Protein AF-A0A2H6N1U3-F1 (afdb_monomer_lite)

Structure (mmCIF, N/CA/C/O backbone):
data_AF-A0A2H6N1U3-F1
#
_entry.id   AF-A0A2H6N1U3-F1
#
loop_
_atom_site.group_PDB
_atom_site.id
_atom_site.type_symbol
_atom_site.label_atom_id
_atom_site.label_alt_id
_atom_site.label_comp_id
_atom_site.label_asym_id
_atom_site.label_entity_id
_atom_site.label_seq_id
_atom_site.pdbx_PDB_ins_code
_atom_site.Cartn_x
_atom_site.Cartn_y
_atom_site.Cartn_z
_atom_site.occupancy
_atom_site.B_iso_or_equiv
_atom_site.auth_seq_id
_atom_site.auth_comp_id
_atom_site.auth_asym_id
_atom_site.auth_atom_id
_atom_site.pdbx_PDB_model_num
ATOM 1 N N . MET A 1 1 ? -15.367 47.752 57.583 1.00 45.94 1 MET A N 1
ATOM 2 C CA . MET A 1 1 ? -16.214 47.587 56.385 1.00 45.94 1 MET A CA 1
ATOM 3 C C . MET A 1 1 ? -15.398 48.050 55.199 1.00 45.94 1 MET A C 1
ATOM 5 O O . MET A 1 1 ? -15.390 49.230 54.905 1.00 45.94 1 MET A O 1
ATOM 9 N N . GLU A 1 2 ? -14.655 47.131 54.600 1.00 47.72 2 GLU A N 1
ATOM 10 C CA . GLU A 1 2 ? -14.017 47.284 53.293 1.00 47.72 2 GLU A CA 1
ATOM 11 C C . GLU A 1 2 ? -13.617 45.869 52.875 1.00 47.72 2 GLU A C 1
ATOM 13 O O . GLU A 1 2 ? -12.944 45.184 53.639 1.00 47.72 2 GLU A O 1
ATOM 18 N N . ASN A 1 3 ? -14.134 45.388 51.747 1.00 41.81 3 ASN A N 1
ATOM 19 C CA . ASN A 1 3 ? -13.580 44.246 51.023 1.00 41.81 3 ASN A CA 1
ATOM 20 C C . ASN A 1 3 ? -14.169 44.258 49.611 1.00 41.81 3 ASN A C 1
ATOM 22 O O . ASN A 1 3 ? -15.313 43.863 49.388 1.00 41.81 3 ASN A O 1
ATOM 26 N N . ALA A 1 4 ? -13.372 44.751 48.666 1.00 46.81 4 ALA A N 1
ATOM 27 C CA . ALA A 1 4 ? -13.601 44.600 47.241 1.00 46.81 4 ALA A CA 1
ATOM 28 C C . ALA A 1 4 ? -13.101 43.211 46.815 1.00 46.81 4 ALA A C 1
ATOM 30 O O . ALA A 1 4 ? -11.901 42.948 46.819 1.00 46.81 4 ALA A O 1
ATOM 31 N N . GLY A 1 5 ? -14.028 42.316 46.477 1.00 42.56 5 GLY A N 1
ATOM 32 C CA . GLY A 1 5 ? -13.740 41.024 45.858 1.00 42.56 5 GLY A CA 1
ATOM 33 C C . GLY A 1 5 ? -14.194 41.037 44.402 1.00 42.56 5 GLY A C 1
ATOM 34 O O . GLY A 1 5 ? -15.378 40.872 44.126 1.00 42.56 5 GLY A O 1
ATOM 35 N N . THR A 1 6 ? -13.257 41.242 43.479 1.00 49.78 6 THR A N 1
ATOM 36 C CA . THR A 1 6 ? -13.479 41.119 42.031 1.00 49.78 6 THR A CA 1
ATOM 37 C C . THR A 1 6 ? -13.335 39.649 41.630 1.00 49.78 6 THR A C 1
ATOM 39 O O . THR A 1 6 ? -12.279 39.050 41.819 1.00 49.78 6 THR A O 1
ATOM 42 N N . THR A 1 7 ? -14.395 39.053 41.089 1.00 50.94 7 THR A N 1
ATOM 43 C CA . THR A 1 7 ? -14.411 37.696 40.523 1.00 50.94 7 THR A CA 1
ATOM 44 C C . THR A 1 7 ? -13.828 37.680 39.101 1.00 50.94 7 THR A C 1
ATOM 46 O O . THR A 1 7 ? -14.095 38.604 38.331 1.00 50.94 7 THR A O 1
ATOM 49 N N . PRO A 1 8 ? -13.063 36.647 38.692 1.00 50.84 8 PRO A N 1
ATOM 50 C CA . PRO A 1 8 ? -12.641 36.511 37.306 1.00 50.84 8 PRO A CA 1
ATOM 51 C C . PRO A 1 8 ? -13.735 35.850 36.457 1.00 50.84 8 PRO A C 1
ATOM 53 O O . PRO A 1 8 ? -14.349 34.847 36.821 1.00 50.84 8 PRO A O 1
ATOM 56 N N . GLN A 1 9 ? -13.953 36.455 35.296 1.00 42.69 9 GLN A N 1
ATOM 57 C CA . GLN A 1 9 ? -14.887 36.073 34.247 1.00 42.69 9 GLN A CA 1
ATOM 58 C C . GLN A 1 9 ? -14.381 34.798 33.543 1.00 42.69 9 GLN A C 1
ATOM 60 O O . GLN A 1 9 ? -13.329 34.803 32.907 1.00 42.69 9 GLN A O 1
ATOM 65 N N . GLY A 1 10 ? -15.113 33.690 33.674 1.00 41.44 10 GLY A N 1
ATOM 66 C CA . GLY A 1 10 ? -14.822 32.443 32.965 1.00 41.44 10 GLY A CA 1
ATOM 67 C C . GLY A 1 10 ? -15.116 32.576 31.470 1.00 41.44 10 GLY A C 1
ATOM 68 O O . GLY A 1 10 ? -16.253 32.824 31.073 1.00 41.44 10 GLY A O 1
ATOM 69 N N . VAL A 1 11 ? -14.093 32.404 30.632 1.00 42.69 11 VAL A N 1
ATOM 70 C CA . VAL A 1 11 ? -14.227 32.401 29.171 1.00 42.69 11 VAL A CA 1
ATOM 71 C C . VAL A 1 11 ? -14.766 31.036 28.739 1.00 42.69 11 VAL A C 1
ATOM 73 O O . VAL A 1 11 ? -14.079 30.019 28.825 1.00 42.69 11 VAL A O 1
ATOM 76 N N . ALA A 1 12 ? -16.027 31.002 28.311 1.00 43.69 12 ALA A N 1
ATOM 77 C CA . ALA A 1 12 ? -16.695 29.798 27.836 1.00 43.69 12 ALA A CA 1
ATOM 78 C C . ALA A 1 12 ? -16.065 29.304 26.519 1.00 43.69 12 ALA A C 1
ATOM 80 O O . ALA A 1 12 ? -16.138 29.963 25.482 1.00 43.69 12 ALA A O 1
ATOM 81 N N . GLY A 1 13 ? -15.446 28.122 26.565 1.00 45.59 13 GLY A N 1
ATOM 82 C CA . GLY A 1 13 ? -14.878 27.441 25.405 1.00 45.59 13 GLY A CA 1
ATOM 83 C C . GLY A 1 13 ? -15.950 27.051 24.385 1.00 45.59 13 GLY A C 1
ATOM 84 O O . GLY A 1 13 ? -16.918 26.354 24.693 1.00 45.59 13 GLY A O 1
ATOM 85 N N . ARG A 1 14 ? -15.757 27.485 23.138 1.00 52.91 14 ARG A N 1
ATOM 86 C CA . ARG A 1 14 ? -16.599 27.151 21.987 1.00 52.91 14 ARG A CA 1
ATOM 87 C C . ARG A 1 14 ? -16.391 25.674 21.620 1.00 52.91 14 ARG A C 1
ATOM 89 O O . ARG A 1 14 ? -15.440 25.333 20.923 1.00 52.91 14 ARG A O 1
ATOM 96 N N . LYS A 1 15 ? -17.270 24.788 22.099 1.00 51.16 15 LYS A N 1
ATOM 97 C CA . LYS A 1 15 ? -17.294 23.368 21.705 1.00 51.16 15 LYS A CA 1
ATOM 98 C C . LYS A 1 15 ? -17.569 23.263 20.197 1.00 51.16 15 LYS A C 1
ATOM 100 O O . LYS A 1 15 ? -18.640 23.655 19.740 1.00 51.16 15 LYS A O 1
ATOM 105 N N . ARG A 1 16 ? -16.604 22.758 19.416 1.00 58.03 16 ARG A N 1
ATOM 106 C CA . ARG A 1 16 ? -16.822 22.382 18.009 1.00 58.03 16 ARG A CA 1
ATOM 107 C C . ARG A 1 16 ? -17.529 21.027 17.973 1.00 58.03 16 ARG A C 1
ATOM 109 O O . ARG A 1 16 ? -17.057 20.066 18.567 1.00 58.03 16 ARG A O 1
ATOM 116 N N . ILE A 1 17 ? -18.664 20.984 17.285 1.00 56.50 17 ILE A N 1
ATOM 117 C CA . ILE A 1 17 ? -19.434 19.776 16.974 1.00 56.50 17 ILE A CA 1
ATOM 118 C C . ILE A 1 17 ? -18.683 19.025 15.857 1.00 56.50 17 ILE A C 1
ATOM 120 O O . ILE A 1 17 ? -18.358 19.670 14.854 1.00 56.50 17 ILE A O 1
ATOM 124 N N . PRO A 1 18 ? -18.396 17.714 15.965 1.00 50.75 18 PRO A N 1
ATOM 125 C CA . PRO A 1 18 ? -17.835 16.958 14.859 1.00 50.75 18 PRO A CA 1
ATOM 126 C C . PRO A 1 18 ? -18.996 16.452 14.003 1.00 50.75 18 PRO A C 1
ATOM 128 O O . PRO A 1 18 ? -19.663 15.482 14.343 1.00 50.75 18 PRO A O 1
ATOM 131 N N . ASN A 1 19 ? -19.282 17.139 12.903 1.00 50.03 19 ASN A N 1
ATOM 132 C CA . ASN A 1 19 ? -20.085 16.552 11.839 1.00 50.03 19 ASN A CA 1
ATOM 133 C C . ASN A 1 19 ? -19.543 17.039 10.494 1.00 50.03 19 ASN A C 1
ATOM 135 O O . ASN A 1 19 ? -19.801 18.174 10.089 1.00 50.03 19 ASN A O 1
ATOM 139 N N . ARG A 1 20 ? -18.716 16.215 9.843 1.00 52.62 20 ARG A N 1
ATOM 140 C CA . ARG A 1 20 ? -18.227 16.462 8.480 1.00 52.62 20 ARG A CA 1
ATOM 141 C C . ARG A 1 20 ? -17.845 15.143 7.805 1.00 52.62 20 ARG A C 1
ATOM 143 O O . ARG A 1 20 ? -16.700 14.936 7.442 1.00 52.62 20 ARG A O 1
ATOM 150 N N . GLU A 1 21 ? -18.838 14.277 7.632 1.00 56.56 21 GLU A N 1
ATOM 151 C CA . GLU A 1 21 ? -18.798 13.144 6.688 1.00 56.56 21 GLU A CA 1
ATOM 152 C C . GLU A 1 21 ? -19.523 13.480 5.372 1.00 56.56 21 GLU A C 1
ATOM 154 O O . GLU A 1 21 ? -20.007 12.607 4.659 1.00 56.56 21 GLU A O 1
ATOM 159 N N . ARG A 1 22 ? -19.652 14.768 5.038 1.00 63.03 22 ARG A N 1
ATOM 160 C CA . ARG A 1 22 ? -20.064 15.177 3.692 1.00 63.03 22 ARG A CA 1
ATOM 161 C C . ARG A 1 22 ? -18.803 15.587 2.943 1.00 63.03 22 ARG A C 1
ATOM 163 O O . ARG A 1 22 ? -18.128 16.485 3.460 1.00 63.03 22 ARG A O 1
ATOM 170 N N . PRO A 1 23 ? -18.482 14.957 1.794 1.00 60.12 23 PRO A N 1
ATOM 171 C CA . PRO A 1 23 ? -17.386 15.417 0.960 1.00 60.12 23 PRO A CA 1
ATOM 172 C C . PRO A 1 23 ? -17.655 16.880 0.662 1.00 60.12 23 PRO A C 1
ATOM 174 O O . PRO A 1 23 ? -18.771 17.298 0.338 1.00 60.12 23 PRO A O 1
ATOM 177 N N . THR A 1 24 ? -16.661 17.689 0.957 1.00 75.88 24 THR A N 1
ATOM 178 C CA . THR A 1 24 ? -16.805 19.123 0.826 1.00 75.88 24 THR A CA 1
ATOM 179 C C . THR A 1 24 ? -16.644 19.451 -0.650 1.00 75.88 24 THR A C 1
ATOM 181 O O . THR A 1 24 ? -15.962 18.723 -1.365 1.00 75.88 24 THR A O 1
ATOM 184 N N . ALA A 1 25 ? -17.263 20.527 -1.140 1.00 77.88 25 ALA A N 1
ATOM 185 C CA . ALA A 1 25 ? -17.094 20.926 -2.544 1.00 77.88 25 ALA A CA 1
ATOM 186 C C . ALA A 1 25 ? -15.602 21.090 -2.926 1.00 77.88 25 ALA A C 1
ATOM 188 O O . ALA A 1 25 ? -15.225 20.935 -4.083 1.00 77.88 25 ALA A O 1
ATOM 189 N N . GLU A 1 26 ? -14.751 21.355 -1.932 1.00 75.62 26 GLU A N 1
ATOM 190 C CA . GLU A 1 26 ? -13.294 21.385 -2.046 1.00 75.62 26 GLU A CA 1
ATOM 191 C C . GLU A 1 26 ? -12.691 19.980 -2.249 1.00 75.62 26 GLU A C 1
ATOM 193 O O . GLU A 1 26 ? -11.857 19.810 -3.134 1.00 75.62 26 GLU A O 1
ATOM 198 N N . ASP A 1 27 ? -13.143 18.957 -1.516 1.00 79.12 27 ASP A N 1
ATOM 199 C CA . ASP A 1 27 ? -12.685 17.567 -1.692 1.00 79.12 27 ASP A CA 1
ATOM 200 C C . ASP A 1 27 ? -13.098 16.991 -3.057 1.00 79.12 27 ASP A C 1
ATOM 202 O O . ASP A 1 27 ? -12.333 16.266 -3.697 1.00 79.12 27 ASP A O 1
ATOM 206 N N . GLU A 1 28 ? -14.294 17.334 -3.543 1.00 81.12 28 GLU A N 1
ATOM 207 C CA . GLU A 1 28 ? -14.738 16.957 -4.890 1.00 81.12 28 GLU A CA 1
ATOM 208 C C . GLU A 1 28 ? -13.892 17.638 -5.975 1.00 81.12 28 GLU A C 1
ATOM 210 O O . GLU A 1 28 ? -13.491 16.983 -6.940 1.00 81.12 28 GLU A O 1
ATOM 215 N N . ALA A 1 29 ? -13.544 18.916 -5.796 1.00 85.00 29 ALA A N 1
ATOM 216 C CA . ALA A 1 29 ? -12.663 19.636 -6.714 1.00 85.00 29 ALA A CA 1
ATOM 217 C C . ALA A 1 29 ? -11.247 19.033 -6.756 1.00 85.00 29 ALA A C 1
ATOM 219 O O . ALA A 1 29 ? -10.688 18.852 -7.838 1.00 85.00 29 ALA A O 1
ATOM 220 N N . LEU A 1 30 ? -10.682 18.660 -5.603 1.00 85.12 30 LEU A N 1
ATOM 221 C CA . LEU A 1 30 ? -9.370 18.007 -5.531 1.00 85.12 30 LEU A CA 1
ATOM 222 C C . LEU A 1 30 ? -9.373 16.633 -6.214 1.00 85.12 30 LEU A C 1
ATOM 224 O O . LEU A 1 30 ? -8.439 16.309 -6.950 1.00 85.12 30 LEU A O 1
ATOM 228 N N . ASN A 1 31 ? -10.444 15.856 -6.040 1.00 83.25 31 ASN A N 1
ATOM 229 C CA . ASN A 1 31 ? -10.607 14.567 -6.712 1.00 83.25 31 ASN A CA 1
ATOM 230 C C . ASN A 1 31 ? -10.722 14.702 -8.239 1.00 83.25 31 ASN A C 1
ATOM 232 O O . ASN A 1 31 ? -10.184 13.868 -8.970 1.00 83.25 31 ASN A O 1
ATOM 236 N N . LEU A 1 32 ? -11.395 15.744 -8.737 1.00 88.88 32 LEU A N 1
ATOM 237 C CA . LEU A 1 32 ? -11.480 16.017 -10.175 1.00 88.88 32 LEU A CA 1
ATOM 238 C C . LEU A 1 32 ? -10.113 16.380 -10.765 1.00 88.88 32 LEU A C 1
ATOM 240 O O . LEU A 1 32 ? -9.741 15.832 -11.801 1.00 88.88 32 LEU A O 1
ATOM 244 N N . ILE A 1 33 ? -9.340 17.225 -10.078 1.00 87.56 33 ILE A N 1
ATOM 245 C CA . ILE A 1 33 ? -7.987 17.615 -10.504 1.00 87.56 33 ILE A CA 1
ATOM 246 C C . ILE A 1 33 ? -7.053 16.399 -10.540 1.00 87.56 33 ILE A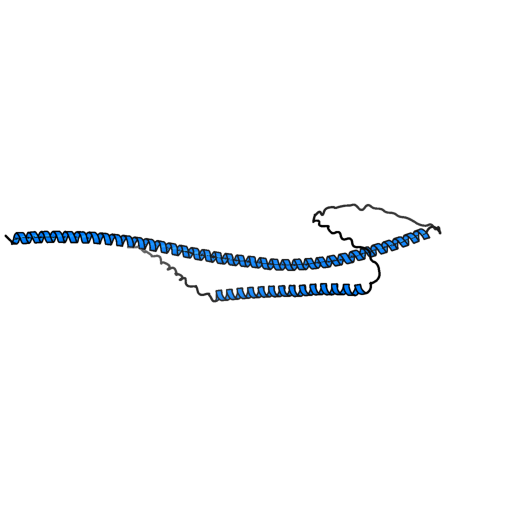 C 1
ATOM 248 O O . ILE A 1 33 ? -6.292 16.234 -11.494 1.00 87.56 33 ILE A O 1
ATOM 252 N N . ALA A 1 34 ? -7.125 15.527 -9.530 1.00 85.75 34 ALA A N 1
ATOM 253 C CA . ALA A 1 34 ? -6.328 14.304 -9.490 1.00 85.75 34 ALA A CA 1
ATOM 254 C C . ALA A 1 34 ? -6.645 13.386 -10.682 1.00 85.75 34 ALA A C 1
ATOM 256 O O . ALA A 1 34 ? -5.736 12.954 -11.392 1.00 85.75 34 ALA A O 1
ATOM 257 N N . ARG A 1 35 ? -7.937 13.165 -10.959 1.00 83.31 35 ARG A N 1
ATOM 258 C CA . ARG A 1 35 ? -8.395 12.317 -12.068 1.00 83.31 35 ARG A CA 1
ATOM 259 C C . ARG A 1 35 ? -8.039 12.902 -13.438 1.00 83.31 35 ARG A C 1
ATOM 261 O O . ARG A 1 35 ? -7.668 12.164 -14.347 1.00 83.31 35 ARG A O 1
ATOM 268 N N . GLU A 1 36 ? -8.125 14.220 -13.597 1.00 89.56 36 GLU A N 1
ATOM 269 C CA . GLU A 1 36 ? -7.710 14.909 -14.823 1.00 89.56 36 GLU A CA 1
ATOM 270 C C . GLU A 1 36 ? -6.190 14.815 -15.040 1.00 89.56 36 GLU A C 1
ATOM 272 O O . GLU A 1 36 ? -5.731 14.558 -16.157 1.00 89.56 36 GLU A O 1
ATOM 277 N N . GLY A 1 37 ? -5.401 14.965 -13.971 1.00 91.56 37 GLY A N 1
ATOM 278 C CA . GLY A 1 37 ? -3.949 14.787 -14.007 1.00 91.56 37 GLY A CA 1
ATOM 279 C C . GLY A 1 37 ? -3.542 13.372 -14.421 1.00 91.56 37 GLY A C 1
ATOM 280 O O . GLY A 1 37 ? -2.692 13.207 -15.301 1.00 91.56 37 GLY A O 1
ATOM 281 N N . GLU A 1 38 ? -4.198 12.364 -13.847 1.00 80.69 38 GLU A N 1
ATOM 282 C CA . GLU A 1 38 ? -3.996 10.953 -14.183 1.00 80.69 38 GLU A CA 1
ATOM 283 C C . GLU A 1 38 ? -4.367 10.662 -15.644 1.00 80.69 38 GLU A C 1
ATOM 285 O O . GLU A 1 38 ? -3.558 10.108 -16.389 1.00 80.69 38 GLU A O 1
ATOM 290 N N . ALA A 1 39 ? -5.535 11.124 -16.103 1.00 89.56 39 ALA A N 1
ATOM 291 C CA . ALA A 1 39 ? -5.971 10.950 -17.488 1.00 89.56 39 ALA A CA 1
ATOM 292 C C . ALA A 1 39 ? -4.994 11.593 -18.487 1.00 89.56 39 ALA A C 1
ATOM 294 O O . ALA A 1 39 ? -4.684 11.017 -19.534 1.00 89.56 39 ALA A O 1
ATOM 295 N N . ARG A 1 40 ? -4.452 12.771 -18.158 1.00 88.12 40 ARG A N 1
ATOM 296 C CA . ARG A 1 40 ? -3.471 13.461 -19.003 1.00 88.12 40 ARG A CA 1
ATOM 297 C C . ARG A 1 40 ? -2.129 12.732 -19.054 1.00 88.12 40 ARG A C 1
ATOM 299 O O . ARG A 1 40 ? -1.488 12.711 -20.108 1.00 88.12 40 ARG A O 1
ATOM 306 N N . LEU A 1 41 ? -1.686 12.154 -17.939 1.00 88.38 41 LEU A N 1
ATOM 307 C CA . LEU A 1 41 ? -0.485 11.320 -17.899 1.00 88.38 41 LEU A CA 1
ATOM 308 C C . LEU A 1 41 ? -0.683 10.020 -18.687 1.00 88.38 41 LEU A C 1
ATOM 310 O O . LEU A 1 41 ? 0.164 9.689 -19.518 1.00 88.38 41 LEU A O 1
ATOM 314 N N . ALA A 1 42 ? -1.824 9.351 -18.522 1.00 88.44 42 ALA A N 1
ATOM 315 C CA . ALA A 1 42 ? -2.181 8.152 -19.273 1.00 88.44 42 ALA A CA 1
ATOM 316 C C . ALA A 1 42 ? -2.208 8.407 -20.790 1.00 88.44 42 ALA A C 1
ATOM 318 O O . ALA A 1 42 ? -1.608 7.652 -21.553 1.00 88.44 42 ALA A O 1
ATOM 319 N N . ALA A 1 43 ? -2.798 9.522 -21.235 1.00 86.38 43 ALA A N 1
ATOM 320 C CA . ALA A 1 43 ? -2.801 9.913 -22.646 1.00 86.38 43 ALA A CA 1
ATOM 321 C C . ALA A 1 43 ? -1.381 10.135 -23.199 1.00 86.38 43 ALA A C 1
ATOM 323 O O . ALA A 1 43 ? -1.073 9.726 -24.317 1.00 86.38 43 ALA A O 1
ATOM 324 N N . LYS A 1 44 ? -0.478 10.735 -22.408 1.00 87.94 44 LYS A N 1
ATOM 325 C CA . LYS A 1 44 ? 0.936 10.867 -22.798 1.00 87.94 44 LYS A CA 1
ATOM 326 C C . LYS A 1 44 ? 1.636 9.513 -22.907 1.00 87.94 44 LYS A C 1
ATOM 328 O O . LYS A 1 44 ? 2.449 9.346 -23.812 1.00 87.94 44 LYS A O 1
ATOM 333 N N . ARG A 1 45 ? 1.347 8.561 -22.011 1.00 86.88 45 ARG A N 1
ATOM 334 C CA . ARG A 1 45 ? 1.892 7.195 -22.109 1.00 86.88 45 ARG A CA 1
ATOM 335 C C . ARG A 1 45 ? 1.399 6.488 -23.363 1.00 86.88 45 ARG A C 1
ATOM 337 O O . ARG A 1 45 ? 2.221 5.935 -24.082 1.00 86.88 45 ARG A O 1
ATOM 344 N N . ALA A 1 46 ? 0.102 6.575 -23.655 1.00 85.44 46 ALA A N 1
ATOM 345 C CA . ALA A 1 46 ? -0.486 5.997 -24.859 1.00 85.44 46 ALA A CA 1
ATOM 346 C C . ALA A 1 46 ? 0.152 6.574 -26.133 1.00 85.44 46 ALA A C 1
ATOM 348 O O . ALA A 1 46 ? 0.633 5.816 -26.965 1.00 85.44 46 ALA A O 1
ATOM 349 N N . ALA A 1 47 ? 0.287 7.901 -26.232 1.00 88.19 47 ALA A N 1
ATOM 350 C CA . ALA A 1 47 ? 0.927 8.539 -27.383 1.00 88.19 47 ALA A CA 1
ATOM 351 C C . ALA A 1 47 ? 2.400 8.124 -27.558 1.00 88.19 47 ALA A C 1
ATOM 353 O O . ALA A 1 47 ? 2.874 7.947 -28.678 1.00 88.19 47 ALA A O 1
ATOM 354 N N . ARG A 1 48 ? 3.142 7.947 -26.455 1.00 86.12 48 ARG A N 1
ATOM 355 C CA . ARG A 1 48 ? 4.515 7.418 -26.511 1.00 86.12 48 ARG A CA 1
ATOM 356 C C . ARG A 1 48 ? 4.539 5.958 -26.957 1.00 86.12 48 ARG A C 1
ATOM 358 O O . ARG A 1 48 ? 5.387 5.606 -27.768 1.00 86.12 48 ARG A O 1
ATOM 365 N N . ALA A 1 49 ? 3.624 5.128 -26.462 1.00 85.50 49 ALA A N 1
ATOM 366 C CA . ALA A 1 49 ? 3.507 3.733 -26.877 1.00 85.50 49 ALA A CA 1
ATOM 367 C C . ALA A 1 49 ? 3.165 3.612 -28.373 1.00 85.50 49 ALA A C 1
ATOM 369 O O . ALA A 1 49 ? 3.835 2.867 -29.082 1.00 85.50 49 ALA A O 1
ATOM 370 N N . GLU A 1 50 ? 2.219 4.411 -28.875 1.00 85.12 50 GLU A N 1
ATOM 371 C CA . GLU A 1 50 ? 1.893 4.489 -30.306 1.00 85.12 50 GLU A CA 1
ATOM 372 C C . GLU A 1 50 ? 3.095 4.960 -31.137 1.00 85.12 50 GLU A C 1
ATOM 374 O O . GLU A 1 50 ? 3.393 4.382 -32.181 1.00 85.12 50 GLU A O 1
ATOM 379 N N . ALA A 1 51 ? 3.849 5.956 -30.658 1.00 87.25 51 ALA A N 1
ATOM 380 C CA . ALA A 1 51 ? 5.072 6.399 -31.325 1.00 87.25 51 ALA A CA 1
ATOM 381 C C . ALA A 1 51 ? 6.134 5.285 -31.397 1.00 87.25 51 ALA A C 1
ATOM 383 O O . ALA A 1 51 ? 6.779 5.126 -32.436 1.00 87.25 51 ALA A O 1
ATOM 384 N N . ARG A 1 52 ? 6.295 4.480 -30.333 1.00 82.75 52 ARG A N 1
ATOM 385 C CA . ARG A 1 52 ? 7.172 3.295 -30.363 1.00 82.75 52 ARG A CA 1
ATOM 386 C C . ARG A 1 52 ? 6.672 2.257 -31.360 1.00 82.75 52 ARG A C 1
ATOM 388 O O . ARG A 1 52 ? 7.476 1.707 -32.105 1.00 82.75 52 ARG A O 1
ATOM 395 N N . GLU A 1 53 ? 5.367 2.009 -31.408 1.00 90.06 53 GLU A N 1
ATOM 396 C CA . GLU A 1 53 ? 4.774 1.028 -32.320 1.00 90.06 53 GLU A CA 1
ATOM 397 C C . GLU A 1 53 ? 4.955 1.423 -33.793 1.00 90.06 53 GLU A C 1
ATOM 399 O O . GLU A 1 53 ? 5.350 0.590 -34.610 1.00 90.06 53 GLU A O 1
ATOM 404 N N . ILE A 1 54 ? 4.725 2.695 -34.136 1.00 89.88 54 ILE A N 1
ATOM 405 C CA . ILE A 1 54 ? 4.931 3.211 -35.497 1.00 89.88 54 ILE A CA 1
ATOM 406 C C . ILE A 1 54 ? 6.399 3.061 -35.902 1.00 89.88 54 ILE A C 1
ATOM 408 O O . ILE A 1 54 ? 6.691 2.547 -36.982 1.00 89.88 54 ILE A O 1
ATOM 412 N N . ARG A 1 55 ? 7.326 3.447 -35.018 1.00 82.44 55 ARG A N 1
ATOM 413 C CA . ARG A 1 55 ? 8.763 3.364 -35.294 1.00 82.44 55 ARG A CA 1
ATOM 414 C C . ARG A 1 55 ? 9.246 1.920 -35.439 1.00 82.44 55 ARG A C 1
ATOM 416 O O . ARG A 1 55 ? 10.037 1.636 -36.330 1.00 82.44 55 ARG A O 1
ATOM 423 N N . MET A 1 56 ? 8.748 1.002 -34.611 1.00 84.38 56 MET A N 1
ATOM 424 C CA . MET A 1 56 ? 9.066 -0.427 -34.720 1.00 84.38 56 MET A CA 1
ATOM 425 C C . MET A 1 56 ? 8.593 -1.018 -36.050 1.00 84.38 56 MET A C 1
ATOM 427 O O . MET A 1 56 ? 9.354 -1.729 -36.701 1.00 84.38 56 MET A O 1
ATOM 431 N N . LYS A 1 57 ? 7.376 -0.678 -36.493 1.00 87.69 57 LYS A N 1
ATOM 432 C CA . LYS A 1 57 ? 6.857 -1.109 -37.801 1.00 87.69 57 LYS A CA 1
ATOM 433 C C . LYS A 1 57 ? 7.661 -0.532 -38.968 1.00 87.69 57 LYS A C 1
ATOM 435 O O . LYS A 1 57 ? 7.844 -1.206 -39.976 1.00 87.69 57 LYS A O 1
ATOM 440 N N . GLU A 1 58 ? 8.149 0.702 -38.852 1.00 89.00 58 GLU A N 1
ATOM 441 C CA . GLU A 1 58 ? 9.006 1.314 -39.873 1.00 89.00 58 GLU A CA 1
ATOM 442 C C . GLU A 1 58 ? 10.384 0.643 -39.946 1.00 89.00 58 GLU A C 1
ATOM 444 O O . GLU A 1 58 ? 10.861 0.357 -41.042 1.00 89.00 58 GLU A O 1
ATOM 449 N N . LEU A 1 59 ? 10.985 0.311 -38.799 1.00 79.88 59 LEU A N 1
ATOM 450 C CA . LEU A 1 59 ? 12.238 -0.450 -38.745 1.00 79.88 59 LEU A CA 1
ATOM 451 C C . LEU A 1 59 ? 12.081 -1.858 -39.337 1.00 79.88 59 LEU A C 1
ATOM 453 O O . LEU A 1 59 ? 12.935 -2.294 -40.105 1.00 79.88 59 LEU A O 1
ATOM 457 N N . GLU A 1 60 ? 10.980 -2.552 -39.039 1.00 84.06 60 GLU A N 1
ATOM 458 C CA . GLU A 1 60 ? 10.664 -3.857 -39.638 1.00 84.06 60 GLU A CA 1
ATOM 459 C C . GLU A 1 60 ? 10.501 -3.752 -41.163 1.00 84.06 60 GLU A C 1
ATOM 461 O O . GLU A 1 60 ? 11.002 -4.588 -41.916 1.00 84.06 60 GLU A O 1
ATOM 466 N N . LYS A 1 61 ? 9.856 -2.681 -41.637 1.00 87.88 61 LYS A N 1
ATOM 467 C CA . LYS A 1 61 ? 9.705 -2.410 -43.067 1.00 87.88 61 LYS A CA 1
ATOM 468 C C . LYS A 1 61 ? 11.053 -2.151 -43.749 1.00 87.88 61 LYS A C 1
ATOM 470 O O . LYS A 1 61 ? 11.294 -2.717 -44.810 1.00 87.88 61 LYS A O 1
ATOM 475 N N . GLN A 1 62 ? 11.934 -1.358 -43.137 1.00 82.00 62 GLN A N 1
ATOM 476 C CA . GLN A 1 62 ? 13.285 -1.116 -43.659 1.00 82.00 62 GLN A CA 1
ATOM 477 C C . GLN A 1 62 ? 14.112 -2.408 -43.715 1.00 82.00 62 GLN A C 1
ATOM 479 O O . GLN A 1 62 ? 14.791 -2.651 -44.707 1.00 82.00 62 GLN A O 1
ATOM 484 N N . GLN A 1 63 ? 14.020 -3.274 -42.698 1.00 76.00 63 GLN A N 1
ATOM 485 C CA . GLN A 1 63 ? 14.689 -4.583 -42.717 1.00 76.00 63 GLN A CA 1
ATOM 486 C C . GLN A 1 63 ? 14.165 -5.485 -43.840 1.00 76.00 63 GLN A C 1
ATOM 488 O O . GLN A 1 63 ? 14.948 -6.185 -44.480 1.00 76.00 63 GLN A O 1
ATOM 493 N N . LYS A 1 64 ? 12.855 -5.449 -44.105 1.00 77.50 64 LYS A N 1
ATOM 494 C CA . LYS A 1 64 ? 12.247 -6.206 -45.201 1.00 77.50 64 LYS A CA 1
ATOM 495 C C . LYS A 1 64 ? 12.680 -5.695 -46.580 1.00 77.50 64 LYS A C 1
ATOM 497 O O . LYS A 1 64 ? 13.045 -6.506 -47.419 1.00 77.50 64 LYS A O 1
ATOM 502 N N . GLU A 1 65 ? 12.692 -4.380 -46.800 1.00 72.50 65 GLU A N 1
ATOM 503 C CA . GLU A 1 65 ? 13.116 -3.785 -48.080 1.00 72.50 65 GLU A CA 1
ATOM 504 C C . GLU A 1 65 ? 14.600 -4.059 -48.388 1.00 72.50 65 GLU A C 1
ATOM 506 O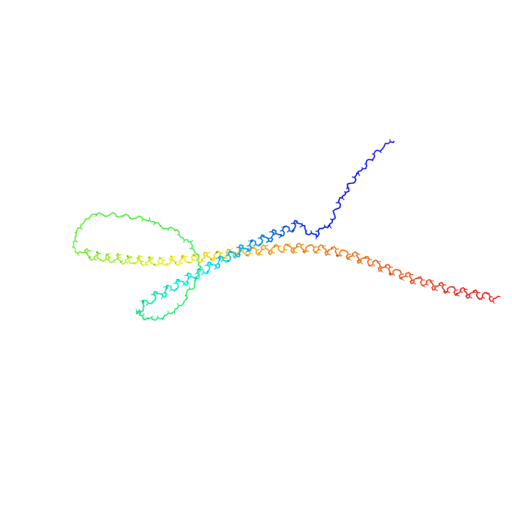 O . GLU A 1 65 ? 14.934 -4.379 -49.524 1.00 72.50 65 GLU A O 1
ATOM 511 N N . VAL A 1 66 ? 15.483 -4.023 -47.380 1.00 67.88 66 VAL A N 1
ATOM 512 C CA . VAL A 1 66 ? 16.901 -4.404 -47.547 1.00 67.88 66 VAL A CA 1
ATOM 513 C C . VAL A 1 66 ? 17.051 -5.892 -47.887 1.00 67.88 66 VAL A C 1
ATOM 515 O O . VAL A 1 66 ? 17.877 -6.243 -48.723 1.00 67.88 66 VAL A O 1
ATOM 518 N N . SER A 1 67 ? 16.240 -6.766 -47.280 1.00 67.56 67 SER A N 1
ATOM 519 C CA . SER A 1 67 ? 16.252 -8.201 -47.593 1.00 67.56 67 SER A CA 1
ATOM 520 C C . SER A 1 67 ? 15.762 -8.502 -49.010 1.00 67.56 67 SER A C 1
ATOM 522 O O . SER A 1 67 ? 16.274 -9.428 -49.633 1.00 67.56 67 SER A O 1
ATOM 524 N N . ASP A 1 68 ? 14.771 -7.760 -49.508 1.00 64.25 68 ASP A N 1
ATOM 525 C CA . ASP A 1 68 ? 14.259 -7.945 -50.865 1.00 64.25 68 ASP A CA 1
ATOM 526 C C . ASP A 1 68 ? 15.318 -7.487 -51.899 1.00 64.25 68 ASP A C 1
ATOM 528 O O . ASP A 1 68 ? 15.553 -8.203 -52.873 1.00 64.25 68 ASP A O 1
ATOM 532 N N . GLU A 1 69 ? 16.037 -6.379 -51.652 1.00 57.03 69 GLU A N 1
ATOM 533 C CA . GLU A 1 69 ? 17.111 -5.860 -52.528 1.00 57.03 69 GLU A CA 1
ATOM 534 C C . GLU A 1 69 ? 18.257 -6.868 -52.777 1.00 57.03 69 GLU A C 1
ATOM 536 O O . GLU A 1 69 ? 18.759 -6.979 -53.904 1.00 57.03 69 GLU A O 1
ATOM 541 N N . ASP A 1 70 ? 18.617 -7.668 -51.767 1.00 53.62 70 ASP A N 1
ATOM 542 C CA . ASP A 1 70 ? 19.637 -8.722 -51.873 1.00 53.62 70 ASP A CA 1
ATOM 543 C C . ASP A 1 70 ? 19.210 -9.891 -52.796 1.00 53.62 70 ASP A C 1
ATOM 545 O O . ASP A 1 70 ? 20.047 -10.505 -53.473 1.00 53.62 70 ASP A O 1
ATOM 549 N N . ASP A 1 71 ? 17.908 -10.169 -52.925 1.00 51.84 71 ASP A N 1
ATOM 550 C CA . ASP A 1 71 ? 17.401 -11.219 -53.821 1.00 51.84 71 ASP A CA 1
ATOM 551 C C . ASP A 1 71 ? 17.444 -10.796 -55.304 1.00 51.84 71 ASP A C 1
ATOM 553 O O . ASP A 1 71 ? 17.571 -11.641 -56.200 1.00 51.84 71 ASP A O 1
ATOM 557 N N . HIS A 1 72 ? 17.405 -9.492 -55.605 1.00 53.56 72 HIS A N 1
ATOM 558 C CA . HIS A 1 72 ? 17.452 -8.982 -56.984 1.00 53.56 72 HIS A CA 1
ATOM 559 C C . HIS A 1 72 ? 18.858 -9.067 -57.596 1.00 53.56 72 HIS A C 1
ATOM 561 O O . HIS A 1 72 ? 19.013 -9.294 -58.803 1.00 53.56 72 HIS A O 1
ATOM 567 N N . VAL A 1 73 ? 19.896 -8.906 -56.770 1.00 51.19 73 VAL A N 1
ATOM 568 C CA . VAL A 1 73 ? 21.305 -8.986 -57.195 1.00 51.19 73 VAL A CA 1
ATOM 569 C C . VAL A 1 73 ? 21.800 -10.432 -57.324 1.00 51.19 73 VAL A C 1
ATOM 571 O O . VAL A 1 73 ? 22.783 -10.690 -58.021 1.00 51.19 73 VAL A O 1
ATOM 574 N N . SER A 1 74 ? 21.074 -11.398 -56.750 1.00 46.38 74 SER A N 1
ATOM 575 C CA . SER A 1 74 ? 21.408 -12.830 -56.789 1.00 46.38 74 SER A CA 1
ATOM 576 C C . SER A 1 74 ? 21.065 -13.522 -58.126 1.00 46.38 74 SER A C 1
ATOM 578 O O . SER A 1 74 ? 21.690 -14.516 -58.508 1.00 46.38 74 SER A O 1
ATOM 580 N N . VAL A 1 75 ? 20.137 -12.981 -58.928 1.00 46.94 75 VAL A N 1
ATOM 581 C CA . VAL A 1 75 ? 19.703 -13.629 -60.190 1.00 46.94 75 VAL A CA 1
ATOM 582 C C . VAL A 1 75 ? 20.711 -13.466 -61.345 1.00 46.94 75 VAL A C 1
ATOM 584 O O . VAL A 1 75 ? 20.668 -14.240 -62.303 1.00 46.94 75 VAL A O 1
ATOM 587 N N . HIS A 1 76 ? 21.675 -12.543 -61.258 1.00 42.94 76 HIS A N 1
ATOM 588 C CA . HIS A 1 76 ? 22.638 -12.290 -62.347 1.00 42.94 76 HIS A CA 1
ATOM 589 C C . HIS A 1 76 ? 23.947 -13.093 -62.277 1.00 42.94 76 HIS A C 1
ATOM 591 O O . HIS A 1 76 ? 24.740 -13.031 -63.214 1.00 42.94 76 HIS A O 1
ATOM 597 N N . SER A 1 77 ? 24.154 -13.909 -61.240 1.00 42.72 77 SER A N 1
ATOM 598 C CA . SER A 1 77 ? 25.416 -14.644 -61.049 1.00 42.72 77 SER A CA 1
ATOM 599 C C . SER A 1 77 ? 25.203 -16.145 -60.848 1.00 42.72 77 SER A C 1
ATOM 601 O O . SER A 1 77 ? 25.798 -16.774 -59.978 1.00 42.72 77 SER A O 1
ATOM 603 N N . ARG A 1 78 ? 24.367 -16.768 -61.687 1.00 46.19 78 ARG A N 1
ATOM 604 C CA . ARG A 1 78 ? 24.376 -18.230 -61.858 1.00 46.19 78 ARG A CA 1
ATOM 605 C C . ARG A 1 78 ? 25.470 -18.633 -62.846 1.00 46.19 78 ARG A C 1
ATOM 607 O O . ARG A 1 78 ? 25.214 -18.816 -64.032 1.00 46.19 78 ARG A O 1
ATOM 614 N N . GLY A 1 79 ? 26.684 -18.829 -62.341 1.00 38.94 79 GLY A N 1
ATOM 615 C CA . GLY A 1 79 ? 27.745 -19.472 -63.108 1.00 38.94 79 GLY A CA 1
ATOM 616 C C . GLY A 1 79 ? 29.003 -19.742 -62.294 1.00 38.94 79 GLY A C 1
ATOM 617 O O . GLY A 1 79 ? 29.813 -18.840 -62.138 1.00 38.94 79 GLY A O 1
ATOM 618 N N . SER A 1 80 ? 29.208 -21.015 -61.918 1.00 37.88 80 SER A N 1
ATOM 619 C CA . SER A 1 80 ? 30.476 -21.572 -61.399 1.00 37.88 80 SER A CA 1
ATOM 620 C C . SER A 1 80 ? 30.789 -21.172 -59.944 1.00 37.88 80 SER A C 1
ATOM 622 O O . SER A 1 80 ? 30.718 -20.009 -59.599 1.00 37.88 80 SER A O 1
ATOM 624 N N . LEU A 1 81 ? 31.150 -22.021 -58.985 1.00 35.12 81 LEU A N 1
ATOM 625 C CA . LEU A 1 81 ? 31.691 -23.369 -58.983 1.00 35.12 81 LEU A CA 1
ATOM 626 C C . LEU A 1 81 ? 31.423 -23.953 -57.577 1.00 35.12 81 LEU A C 1
ATOM 628 O O . LEU A 1 81 ? 31.491 -23.265 -56.565 1.00 35.12 81 LEU A O 1
ATOM 632 N N . ARG A 1 82 ? 31.113 -25.240 -57.549 1.00 40.19 82 ARG A N 1
ATOM 633 C CA . ARG A 1 82 ? 30.873 -26.117 -56.399 1.00 40.19 82 ARG A CA 1
ATOM 634 C C . ARG A 1 82 ? 32.182 -26.401 -55.642 1.00 40.19 82 ARG A C 1
ATOM 636 O O . ARG A 1 82 ? 33.076 -26.898 -56.309 1.00 40.19 82 ARG A O 1
ATOM 643 N N . VAL A 1 83 ? 32.271 -26.196 -54.319 1.00 34.38 83 VAL A N 1
ATOM 644 C CA . VAL A 1 83 ? 33.153 -26.935 -53.373 1.00 34.38 83 VAL A CA 1
ATOM 645 C C . VAL A 1 83 ? 32.584 -26.818 -51.943 1.00 34.38 83 VAL A C 1
ATOM 647 O O . VAL A 1 83 ? 31.894 -25.862 -51.612 1.00 34.38 83 VAL A O 1
ATOM 650 N N . GLU A 1 84 ? 32.825 -27.875 -51.172 1.00 36.06 84 GLU A N 1
ATOM 651 C CA . GLU A 1 84 ? 32.154 -28.405 -49.987 1.00 36.06 84 GLU A CA 1
ATOM 652 C C . GLU A 1 84 ? 32.010 -27.539 -48.723 1.00 36.06 84 GLU A C 1
ATOM 654 O O . GLU A 1 84 ? 32.912 -26.843 -48.267 1.00 36.06 84 GLU A O 1
ATOM 659 N N . GLU A 1 85 ? 30.841 -27.747 -48.119 1.00 39.19 85 GLU A N 1
ATOM 660 C CA . GLU A 1 85 ? 30.544 -27.980 -46.704 1.00 39.19 85 GLU A CA 1
ATOM 661 C C . GLU A 1 85 ? 31.740 -28.317 -45.787 1.00 39.19 85 GLU A C 1
ATOM 663 O O . GLU A 1 85 ? 32.312 -29.405 -45.837 1.00 39.19 85 GLU A O 1
ATOM 668 N N . ARG A 1 86 ? 32.021 -27.430 -44.825 1.00 33.28 86 ARG A N 1
ATOM 669 C CA . ARG A 1 86 ? 32.434 -27.858 -43.482 1.00 33.28 86 ARG A CA 1
ATOM 670 C C . ARG A 1 86 ? 32.085 -26.799 -42.444 1.00 33.28 86 ARG A C 1
ATOM 672 O O . ARG A 1 86 ? 32.687 -25.733 -42.374 1.00 33.28 86 ARG A O 1
ATOM 679 N N . SER A 1 87 ? 31.053 -27.105 -41.670 1.00 40.50 87 SER A N 1
ATOM 680 C CA . SER A 1 87 ? 30.662 -26.385 -40.465 1.00 40.50 87 SER A CA 1
ATOM 681 C C . SER A 1 87 ? 31.584 -26.771 -39.317 1.00 40.50 87 SER A C 1
ATOM 683 O O . SER A 1 87 ? 31.788 -27.958 -39.097 1.00 40.50 87 SER A O 1
ATOM 685 N N . GLU A 1 88 ? 32.043 -25.799 -38.535 1.00 37.31 88 GLU A N 1
ATOM 686 C CA . GLU A 1 88 ? 32.346 -26.010 -37.120 1.00 37.31 88 GLU A CA 1
ATOM 687 C C . GLU A 1 88 ? 32.164 -24.680 -36.381 1.00 37.31 88 GLU A C 1
ATOM 689 O O . GLU A 1 88 ? 32.672 -23.631 -36.777 1.00 37.31 88 GLU A O 1
ATOM 694 N N . LYS A 1 89 ? 31.287 -24.746 -35.381 1.00 43.03 89 LYS A N 1
ATOM 695 C CA . LYS A 1 89 ? 30.855 -23.670 -34.496 1.00 43.03 89 LYS A CA 1
ATOM 696 C C . LYS A 1 89 ? 31.882 -23.478 -33.374 1.00 43.03 89 LYS A C 1
ATOM 698 O O . LYS A 1 89 ? 32.784 -24.288 -33.204 1.00 43.03 89 LYS A O 1
ATOM 703 N N . ASP A 1 90 ? 31.622 -22.440 -32.582 1.00 37.25 90 ASP A N 1
ATOM 704 C CA . ASP A 1 90 ? 32.088 -22.214 -31.209 1.00 37.25 90 ASP A CA 1
ATOM 705 C C . ASP A 1 90 ? 33.291 -21.279 -31.066 1.00 37.25 90 ASP A C 1
ATOM 707 O O . ASP A 1 90 ? 34.435 -21.708 -30.981 1.00 37.25 90 ASP A O 1
ATOM 711 N N . PHE A 1 91 ? 33.013 -19.983 -30.886 1.00 34.66 91 PHE A N 1
ATOM 712 C CA . PHE A 1 91 ? 33.808 -19.176 -29.960 1.00 34.66 91 PHE A CA 1
ATOM 713 C C . PHE A 1 91 ? 32.911 -18.271 -29.118 1.00 34.66 91 PHE A C 1
ATOM 715 O O . PHE A 1 91 ? 32.534 -17.163 -29.487 1.00 34.66 91 PHE A O 1
ATOM 722 N N . GLU A 1 92 ? 32.599 -18.796 -27.940 1.00 40.12 92 GLU A N 1
ATOM 723 C CA . GLU A 1 92 ? 32.110 -18.084 -26.772 1.00 40.12 92 GLU A CA 1
ATOM 724 C C . GLU A 1 92 ? 33.320 -17.681 -25.912 1.00 40.12 92 GLU A C 1
ATOM 726 O O . GLU A 1 92 ? 34.148 -18.528 -25.571 1.00 40.12 92 GLU A O 1
ATOM 731 N N . LYS A 1 93 ? 33.452 -16.381 -25.611 1.00 42.56 93 LYS A N 1
ATOM 732 C CA . LYS A 1 93 ? 34.242 -15.747 -24.528 1.00 42.56 93 LYS A CA 1
ATOM 733 C C . LYS A 1 93 ? 34.135 -14.233 -24.751 1.00 42.56 93 LYS A C 1
ATOM 735 O O . LYS A 1 93 ? 34.429 -13.747 -25.829 1.00 42.56 93 LYS A O 1
ATOM 740 N N . GLY A 1 94 ? 33.677 -13.422 -23.810 1.00 35.56 94 GLY A N 1
ATOM 741 C CA . GLY A 1 94 ? 34.037 -13.445 -22.400 1.00 35.56 94 GLY A CA 1
ATOM 742 C C . GLY A 1 94 ? 34.778 -12.142 -22.110 1.00 35.56 94 GLY A C 1
ATOM 743 O O . GLY A 1 94 ? 35.983 -12.045 -22.316 1.00 35.56 94 GLY A O 1
ATOM 744 N N . ILE A 1 95 ? 34.013 -11.145 -21.670 1.00 39.72 95 ILE A N 1
ATOM 745 C CA . ILE A 1 95 ? 34.430 -9.815 -21.212 1.00 39.72 95 ILE A CA 1
ATOM 746 C C . ILE A 1 95 ? 35.641 -9.918 -20.281 1.00 39.72 95 ILE A C 1
ATOM 748 O O . ILE A 1 95 ? 35.525 -10.537 -19.223 1.00 39.72 95 ILE A O 1
ATOM 752 N N . ARG A 1 96 ? 36.754 -9.243 -20.610 1.00 40.75 96 ARG A N 1
ATOM 753 C CA . ARG A 1 96 ? 37.732 -8.766 -19.619 1.00 40.75 96 ARG A CA 1
ATOM 754 C C . ARG A 1 96 ? 38.324 -7.415 -20.016 1.00 40.75 96 ARG A C 1
ATOM 756 O O . ARG A 1 96 ? 38.830 -7.212 -21.111 1.00 40.75 96 ARG A O 1
ATOM 763 N N . THR A 1 97 ? 38.231 -6.520 -19.047 1.00 39.72 97 THR A N 1
ATOM 764 C CA . THR A 1 97 ? 38.794 -5.180 -18.920 1.00 39.72 97 THR A CA 1
ATOM 765 C C . THR A 1 97 ? 40.324 -5.178 -18.919 1.00 39.72 97 THR A C 1
ATOM 767 O O . THR A 1 97 ? 40.906 -5.982 -18.192 1.00 39.72 97 THR A O 1
ATOM 770 N N . ALA A 1 98 ? 40.951 -4.212 -19.595 1.00 34.66 98 ALA A N 1
ATOM 771 C CA . ALA A 1 98 ? 42.116 -3.471 -19.090 1.00 34.66 98 ALA A CA 1
ATOM 772 C C . ALA A 1 98 ? 42.525 -2.370 -20.085 1.00 34.66 98 ALA A C 1
ATOM 774 O O . ALA A 1 98 ? 43.193 -2.636 -21.079 1.00 34.66 98 ALA A O 1
ATOM 775 N N . SER A 1 99 ? 42.162 -1.122 -19.779 1.00 39.72 99 SER A N 1
ATOM 776 C CA . SER A 1 99 ? 42.879 0.053 -20.277 1.00 39.72 99 SER A CA 1
ATOM 777 C C . SER A 1 99 ? 44.086 0.291 -19.380 1.00 39.72 99 SER A C 1
ATOM 779 O O . SER A 1 99 ? 43.945 0.753 -18.250 1.00 39.72 99 SER A O 1
ATOM 781 N N . SER A 1 100 ? 45.275 0.005 -19.888 1.00 45.09 100 SER A N 1
ATOM 782 C CA . SER A 1 100 ? 46.493 0.728 -19.540 1.00 45.09 100 SER A CA 1
ATOM 783 C C . SER A 1 100 ? 47.472 0.535 -20.689 1.00 45.09 100 SER A C 1
ATOM 785 O O . SER A 1 100 ? 47.526 -0.548 -21.258 1.00 45.09 100 SER A O 1
ATOM 787 N N . LEU A 1 101 ? 48.146 1.610 -21.087 1.00 42.97 101 LEU A N 1
ATOM 788 C CA . LEU A 1 101 ? 49.562 1.678 -21.454 1.00 42.97 101 LEU A CA 1
ATOM 789 C C . LEU A 1 101 ? 49.805 3.042 -22.117 1.00 42.97 101 LEU A C 1
ATOM 791 O O . LEU A 1 101 ? 49.341 3.327 -23.218 1.00 42.97 101 LEU A O 1
ATOM 795 N N . SER A 1 102 ? 50.537 3.889 -21.399 1.00 34.06 102 SER A N 1
ATOM 796 C CA . SER A 1 102 ? 51.150 5.106 -21.924 1.00 34.06 102 SER A CA 1
ATOM 797 C C . SER A 1 102 ? 52.528 4.807 -22.526 1.00 34.06 102 SER A C 1
ATOM 799 O O . SER A 1 102 ? 53.206 3.883 -22.087 1.00 34.06 102 SER A O 1
ATOM 801 N N . ALA A 1 103 ? 52.955 5.729 -23.396 1.00 38.78 103 ALA A N 1
ATOM 802 C CA . ALA A 1 103 ? 54.333 6.119 -23.720 1.00 38.78 103 ALA A CA 1
ATOM 803 C C . ALA A 1 103 ? 55.183 5.192 -24.615 1.00 38.78 103 ALA A C 1
ATOM 805 O O . ALA A 1 103 ? 55.736 4.191 -24.173 1.00 38.78 103 ALA A O 1
ATOM 806 N N . ALA A 1 104 ? 55.439 5.658 -25.844 1.00 44.38 104 ALA A N 1
ATOM 807 C CA . ALA A 1 104 ? 56.691 5.395 -26.547 1.00 44.38 104 ALA A CA 1
ATOM 808 C C . ALA A 1 104 ? 57.114 6.616 -27.382 1.00 44.38 104 ALA A C 1
ATOM 810 O O . ALA A 1 104 ? 56.336 7.219 -28.118 1.00 44.38 104 ALA A O 1
ATOM 811 N N . THR A 1 105 ? 58.372 6.975 -27.181 1.00 41.03 105 THR A N 1
ATOM 812 C CA . THR A 1 105 ? 59.150 8.108 -27.677 1.00 41.03 105 THR A CA 1
ATOM 813 C C . THR A 1 105 ? 59.374 8.046 -29.191 1.00 41.03 105 THR A C 1
ATOM 815 O O . THR A 1 105 ? 59.912 7.059 -29.686 1.00 41.03 105 THR A O 1
ATOM 818 N N . VAL A 1 106 ? 59.050 9.112 -29.932 1.00 48.19 106 VAL A N 1
ATOM 819 C CA . VAL A 1 106 ? 59.475 9.267 -31.335 1.00 48.19 106 VAL A CA 1
ATOM 820 C C . VAL A 1 106 ? 60.864 9.904 -31.388 1.00 48.19 106 VAL A C 1
ATOM 822 O O . VAL A 1 106 ? 61.052 11.071 -31.049 1.00 48.19 106 VAL A O 1
ATOM 825 N N . ALA A 1 107 ? 61.854 9.095 -31.767 1.00 40.38 107 ALA A N 1
ATOM 826 C CA . ALA A 1 107 ? 63.222 9.518 -32.021 1.00 40.38 107 ALA A CA 1
ATOM 827 C C . ALA A 1 107 ? 63.403 9.956 -33.484 1.00 40.38 107 ALA A C 1
ATOM 829 O O . ALA A 1 107 ? 62.843 9.383 -34.414 1.00 40.38 107 ALA A O 1
ATOM 830 N N . SER A 1 108 ? 64.216 10.996 -33.632 1.00 40.66 108 SER A N 1
ATOM 831 C CA . SER A 1 108 ? 64.655 11.659 -34.857 1.00 40.66 108 SER A CA 1
ATOM 832 C C . SER A 1 108 ? 65.403 10.739 -35.828 1.00 40.66 108 SER A C 1
ATOM 834 O O . SER A 1 108 ? 66.312 10.025 -35.409 1.00 40.66 108 SER A O 1
ATOM 836 N N . LEU A 1 109 ? 65.114 10.858 -37.129 1.00 45.00 109 LEU A N 1
ATOM 837 C CA . LEU A 1 109 ? 66.034 10.504 -38.213 1.00 45.00 109 LEU A CA 1
ATOM 838 C C . LEU A 1 109 ? 65.944 11.566 -39.317 1.00 45.00 109 LEU A C 1
ATOM 840 O O . LEU A 1 109 ? 65.008 11.600 -40.112 1.00 45.00 109 LEU A O 1
ATOM 844 N N . GLY A 1 110 ? 66.939 12.452 -39.337 1.00 42.66 110 GLY A N 1
ATOM 845 C CA . GLY A 1 110 ? 67.269 13.272 -40.495 1.00 42.66 110 GLY A CA 1
ATOM 846 C C . GLY A 1 110 ? 68.098 12.468 -41.497 1.00 42.66 110 GLY A C 1
ATOM 8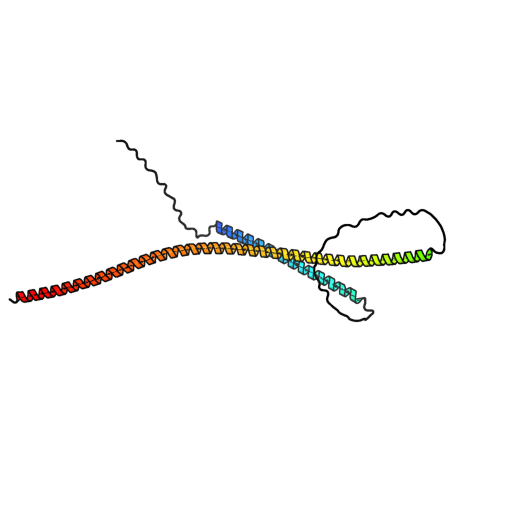47 O O . GLY A 1 110 ? 68.970 11.692 -41.112 1.00 42.66 110 GLY A O 1
ATOM 848 N N . GLY A 1 111 ? 67.840 12.682 -42.784 1.00 48.94 111 GLY A N 1
ATOM 849 C CA . GLY A 1 111 ? 68.587 12.083 -43.885 1.00 48.94 111 GLY A CA 1
ATOM 850 C C . GLY A 1 111 ? 68.563 13.006 -45.095 1.00 48.94 111 GLY A C 1
ATOM 851 O O . GLY A 1 111 ? 67.687 12.919 -45.947 1.00 48.94 111 GLY A O 1
ATOM 852 N N . THR A 1 112 ? 69.515 13.931 -45.141 1.00 43.22 112 THR A N 1
ATOM 853 C CA . THR A 1 112 ? 69.856 14.708 -46.332 1.00 43.22 112 THR A CA 1
ATOM 854 C C . THR A 1 112 ? 70.511 13.789 -47.356 1.00 43.22 112 THR A C 1
ATOM 856 O O . THR A 1 112 ? 71.542 13.203 -47.032 1.00 43.22 112 THR A O 1
ATOM 859 N N . PHE A 1 113 ? 70.026 13.738 -48.598 1.00 38.56 113 PHE A N 1
ATOM 860 C CA . PHE A 1 113 ? 70.844 13.237 -49.705 1.00 38.56 113 PHE A CA 1
ATOM 861 C C . PHE A 1 113 ? 70.762 14.157 -50.919 1.00 38.56 113 PHE A C 1
ATOM 863 O O . PHE A 1 113 ? 69.704 14.574 -51.383 1.00 38.56 113 PHE A O 1
ATOM 870 N N . SER A 1 114 ? 71.961 14.512 -51.362 1.00 47.47 114 SER A N 1
ATOM 871 C CA . SER A 1 114 ? 72.321 15.449 -52.409 1.00 47.47 114 SER A CA 1
ATOM 872 C C . SER A 1 114 ? 72.594 14.689 -53.713 1.00 47.47 114 SER A C 1
ATOM 874 O O . SER A 1 114 ? 73.275 13.673 -53.693 1.00 47.47 114 SER A O 1
ATOM 876 N N . ARG A 1 115 ? 72.096 15.245 -54.825 1.00 52.62 115 ARG A N 1
ATOM 877 C CA . ARG A 1 115 ? 72.679 15.321 -56.186 1.00 52.62 115 ARG A CA 1
ATOM 878 C C . ARG A 1 115 ? 73.348 14.075 -56.833 1.00 52.62 115 ARG A C 1
ATOM 880 O O . ARG A 1 115 ? 74.468 13.725 -56.491 1.00 52.62 115 ARG A O 1
ATOM 887 N N . ARG A 1 116 ? 72.780 13.721 -58.006 1.00 60.62 116 ARG A N 1
ATOM 888 C CA . ARG A 1 116 ? 73.423 13.560 -59.346 1.00 60.62 116 ARG A CA 1
ATOM 889 C C . ARG A 1 116 ? 74.145 12.237 -59.696 1.00 60.62 116 ARG A C 1
ATOM 891 O O . ARG A 1 116 ? 75.203 11.953 -59.158 1.00 60.62 116 ARG A O 1
ATOM 898 N N . GLY A 1 117 ? 73.683 11.575 -60.771 1.00 37.75 117 GLY A N 1
ATOM 899 C CA . GLY A 1 117 ? 74.492 10.654 -61.597 1.00 37.75 117 GLY A CA 1
ATOM 900 C C . GLY A 1 117 ? 73.682 9.700 -62.495 1.00 37.75 117 GLY A C 1
ATOM 901 O O . GLY A 1 117 ? 72.936 8.882 -61.977 1.00 37.75 117 GLY A O 1
ATOM 902 N N . SER A 1 118 ? 73.835 9.818 -63.823 1.00 56.62 118 SER A N 1
ATOM 903 C CA . SER A 1 118 ? 73.262 8.965 -64.888 1.00 56.62 118 SER A CA 1
ATOM 904 C C . SER A 1 118 ? 73.887 7.565 -64.972 1.00 56.62 118 SER A C 1
ATOM 906 O O . SER A 1 118 ? 75.086 7.423 -64.747 1.00 56.62 118 SER A O 1
ATOM 908 N N . GLY A 1 119 ? 73.109 6.582 -65.441 1.00 47.25 119 GLY A N 1
ATOM 909 C CA . GLY A 1 119 ? 73.593 5.279 -65.910 1.00 47.25 119 GLY A CA 1
ATOM 910 C C . GLY A 1 119 ? 72.439 4.381 -66.367 1.00 47.25 119 GLY A C 1
ATOM 911 O O . GLY A 1 119 ? 71.801 3.732 -65.545 1.00 47.25 119 GLY A O 1
ATOM 912 N N . ASP A 1 120 ? 72.142 4.381 -67.666 1.00 61.47 120 ASP A N 1
ATOM 913 C CA . ASP A 1 120 ? 71.057 3.605 -68.273 1.00 61.47 120 ASP A CA 1
ATOM 914 C C . ASP A 1 120 ? 71.338 2.085 -68.247 1.00 61.47 120 ASP A C 1
ATOM 916 O O . ASP A 1 120 ? 72.481 1.650 -68.397 1.00 61.47 120 ASP A O 1
ATOM 920 N N . THR A 1 121 ? 70.261 1.288 -68.144 1.00 52.88 121 THR A N 1
ATOM 921 C CA . THR A 1 121 ? 70.113 -0.190 -68.305 1.00 52.88 121 THR A CA 1
ATOM 922 C C . THR A 1 121 ? 69.906 -1.078 -67.053 1.00 52.88 121 THR A C 1
ATOM 924 O O . THR A 1 121 ? 69.543 -2.237 -67.222 1.00 52.88 121 THR A O 1
ATOM 927 N N . SER A 1 122 ? 69.978 -0.584 -65.807 1.00 50.03 122 SER A N 1
ATOM 928 C CA . SER A 1 122 ? 69.533 -1.350 -64.605 1.00 50.03 122 SER A CA 1
ATOM 929 C C . SER A 1 122 ? 68.298 -0.774 -63.894 1.00 50.03 122 SER A C 1
ATOM 931 O O . SER A 1 122 ? 67.749 -1.400 -62.999 1.00 50.03 122 SER A O 1
ATOM 933 N N . ILE A 1 123 ? 67.820 0.398 -64.319 1.00 54.69 123 ILE A N 1
ATOM 934 C CA . ILE A 1 123 ? 66.777 1.176 -63.629 1.00 54.69 123 ILE A CA 1
ATOM 935 C C . ILE A 1 123 ? 65.357 0.717 -64.026 1.00 54.69 123 ILE A C 1
ATOM 937 O O . ILE A 1 123 ? 64.411 0.867 -63.256 1.00 54.69 123 ILE A O 1
ATOM 941 N N . SER A 1 124 ? 65.177 0.127 -65.214 1.00 54.44 124 SER A N 1
ATOM 942 C CA . SER A 1 124 ? 63.848 -0.253 -65.726 1.00 54.44 124 SER A CA 1
ATOM 943 C C . SER A 1 124 ? 63.207 -1.429 -64.987 1.00 54.44 124 SER A C 1
ATOM 945 O O . SER A 1 124 ? 62.001 -1.412 -64.785 1.00 54.44 124 SER A O 1
ATOM 947 N N . ILE A 1 125 ? 63.987 -2.421 -64.544 1.00 60.81 125 ILE A N 1
ATOM 948 C CA . ILE A 1 125 ? 63.445 -3.584 -63.817 1.00 60.81 125 ILE A CA 1
ATOM 949 C C . ILE A 1 125 ? 63.034 -3.180 -62.391 1.00 60.81 125 ILE A C 1
ATOM 951 O O . ILE A 1 125 ? 61.951 -3.548 -61.943 1.00 60.81 125 ILE A O 1
ATOM 955 N N . ASP A 1 126 ? 63.841 -2.354 -61.718 1.00 64.50 126 ASP A N 1
ATOM 956 C CA . ASP A 1 126 ? 63.551 -1.861 -60.364 1.00 64.50 126 ASP A CA 1
ATOM 957 C C . ASP A 1 126 ? 62.396 -0.847 -60.341 1.00 64.50 126 ASP A C 1
ATOM 959 O O . ASP A 1 126 ? 61.568 -0.859 -59.431 1.00 64.50 126 ASP A O 1
ATOM 963 N N . THR A 1 127 ? 62.279 0.008 -61.363 1.00 69.81 127 THR A N 1
ATOM 964 C CA . THR A 1 127 ? 61.129 0.920 -61.491 1.00 69.81 127 THR A CA 1
ATOM 965 C C . THR A 1 127 ? 59.851 0.179 -61.870 1.00 69.81 127 THR A C 1
ATOM 967 O O . THR A 1 127 ? 58.792 0.507 -61.346 1.00 69.81 127 THR A O 1
ATOM 970 N N . GLU A 1 128 ? 59.922 -0.858 -62.707 1.00 75.25 128 GLU A N 1
ATOM 971 C CA . GLU A 1 128 ? 58.764 -1.698 -63.025 1.00 75.25 128 GLU A CA 1
ATOM 972 C C . GLU A 1 128 ? 58.301 -2.532 -61.818 1.00 75.25 128 GLU A C 1
ATOM 974 O O . GLU A 1 128 ? 57.096 -2.630 -61.572 1.00 75.25 128 GLU A O 1
ATOM 979 N N . ALA A 1 129 ? 59.230 -3.075 -61.024 1.00 78.88 129 ALA A N 1
ATOM 980 C CA . ALA A 1 129 ? 58.924 -3.760 -59.768 1.00 78.88 129 ALA A CA 1
ATOM 981 C C . ALA A 1 129 ? 58.313 -2.806 -58.726 1.00 78.88 129 ALA A C 1
ATOM 983 O O . ALA A 1 129 ? 57.272 -3.121 -58.153 1.00 78.88 129 ALA A O 1
ATOM 984 N N . SER A 1 130 ? 58.882 -1.608 -58.557 1.00 81.06 130 SER A N 1
ATOM 985 C CA . SER A 1 130 ? 58.346 -0.575 -57.661 1.00 81.06 130 SER A CA 1
ATOM 986 C C . SER A 1 130 ? 56.952 -0.098 -58.089 1.00 81.06 130 SER A C 1
ATOM 988 O O . SER A 1 130 ? 56.071 0.082 -57.252 1.00 81.06 130 SER A O 1
ATOM 990 N N . ILE A 1 131 ? 56.692 0.039 -59.394 1.00 82.81 131 ILE A N 1
ATOM 991 C CA . ILE A 1 131 ? 55.355 0.375 -59.909 1.00 82.81 131 ILE A CA 1
ATOM 992 C C . ILE A 1 131 ? 54.346 -0.743 -59.612 1.00 82.81 131 ILE A C 1
ATOM 994 O O . ILE A 1 131 ? 53.190 -0.443 -59.312 1.00 82.81 131 ILE A O 1
ATOM 998 N N . ARG A 1 132 ? 54.746 -2.020 -59.699 1.00 84.81 132 ARG A N 1
ATOM 999 C CA . ARG A 1 132 ? 53.874 -3.146 -59.323 1.00 84.81 132 ARG A CA 1
ATOM 1000 C C . ARG A 1 132 ? 53.588 -3.154 -57.822 1.00 84.81 132 ARG A C 1
ATOM 1002 O O . ARG A 1 132 ? 52.427 -3.210 -57.454 1.00 84.81 132 ARG A O 1
ATOM 1009 N N . GLU A 1 133 ? 54.596 -2.962 -56.980 1.00 86.38 133 GLU A N 1
ATOM 1010 C CA . GLU A 1 133 ? 54.432 -2.875 -55.522 1.00 86.38 133 GLU A CA 1
ATOM 1011 C C . GLU A 1 133 ? 53.546 -1.686 -55.093 1.00 86.38 133 GLU A C 1
ATOM 1013 O O . GLU A 1 133 ? 52.703 -1.809 -54.204 1.00 86.38 133 GLU A O 1
ATOM 1018 N N . ILE A 1 134 ? 53.653 -0.536 -55.769 1.00 88.44 134 ILE A N 1
ATOM 1019 C CA . ILE A 1 134 ? 52.756 0.613 -55.551 1.00 88.44 134 ILE A CA 1
ATOM 1020 C C . ILE A 1 134 ? 51.316 0.282 -55.969 1.00 88.44 134 ILE A C 1
ATOM 1022 O O . ILE A 1 134 ? 50.370 0.681 -55.295 1.00 88.44 134 ILE A O 1
ATOM 1026 N N . LYS A 1 135 ? 51.119 -0.456 -57.066 1.00 90.12 135 LYS A N 1
ATOM 1027 C CA . LYS A 1 135 ? 49.781 -0.897 -57.488 1.00 90.12 135 LYS A CA 1
ATOM 1028 C C . LYS A 1 135 ? 49.184 -1.921 -56.527 1.00 90.12 135 LYS A C 1
ATOM 1030 O O . LYS A 1 135 ? 48.011 -1.798 -56.188 1.00 90.12 135 LYS A O 1
ATOM 1035 N N . ASP A 1 136 ? 49.985 -2.871 -56.060 1.00 91.56 136 ASP A N 1
ATOM 1036 C CA . ASP A 1 136 ? 49.555 -3.895 -55.108 1.00 91.56 136 ASP A CA 1
ATOM 1037 C C . ASP A 1 136 ? 49.230 -3.266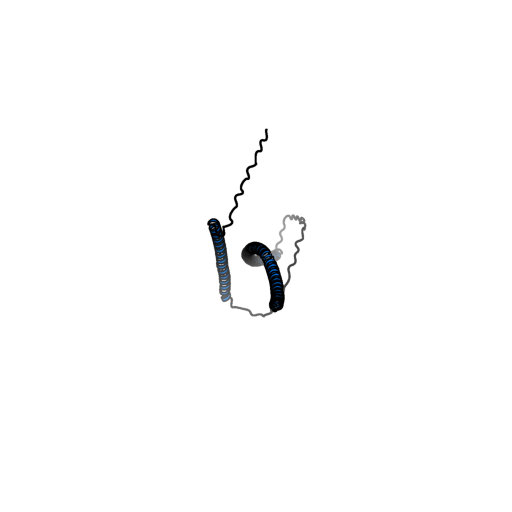 -53.744 1.00 91.56 136 ASP A C 1
ATOM 1039 O O . ASP A 1 136 ? 48.177 -3.539 -53.173 1.00 91.56 136 ASP A O 1
ATOM 1043 N N . SER A 1 137 ? 50.057 -2.332 -53.262 1.00 91.00 137 SER A N 1
ATOM 1044 C CA . SER A 1 137 ? 49.769 -1.568 -52.037 1.00 91.00 137 SER A CA 1
ATOM 1045 C C . SER A 1 137 ? 48.562 -0.636 -52.187 1.00 91.00 137 SER A C 1
ATOM 1047 O O . SER A 1 137 ? 47.774 -0.509 -51.251 1.00 91.00 137 SER A O 1
ATOM 1049 N N . SER A 1 138 ? 48.353 -0.030 -53.361 1.00 90.19 138 SER A N 1
ATOM 1050 C CA . SER A 1 138 ? 47.129 0.725 -53.663 1.00 90.19 138 SER A CA 1
ATOM 1051 C C . SER A 1 138 ? 45.895 -0.173 -53.568 1.00 90.19 138 SER A C 1
ATOM 1053 O O . SER A 1 138 ? 44.927 0.188 -52.901 1.00 90.19 138 SER A O 1
ATOM 1055 N N . ALA A 1 139 ? 45.941 -1.364 -54.172 1.00 92.75 139 ALA A N 1
ATOM 1056 C CA . ALA A 1 139 ? 44.852 -2.335 -54.108 1.00 92.75 139 ALA A CA 1
ATOM 1057 C C . ALA A 1 139 ? 44.600 -2.826 -52.669 1.00 92.75 139 ALA A C 1
ATOM 1059 O O . ALA A 1 139 ? 43.450 -2.943 -52.244 1.00 92.75 139 ALA A O 1
ATOM 1060 N N . GLU A 1 140 ? 45.658 -3.045 -51.884 1.00 93.56 140 GLU A N 1
ATOM 1061 C CA . GLU A 1 140 ? 45.549 -3.445 -50.479 1.00 93.56 140 GLU A CA 1
ATOM 1062 C C . GLU A 1 140 ? 44.909 -2.344 -49.612 1.00 93.56 140 GLU A C 1
ATOM 1064 O O . GLU A 1 140 ? 44.067 -2.630 -48.754 1.00 93.56 140 GLU A O 1
ATOM 1069 N N . VAL A 1 141 ? 45.262 -1.072 -49.836 1.00 95.12 141 VAL A N 1
ATOM 1070 C CA . VAL A 1 141 ? 44.620 0.063 -49.151 1.00 95.12 141 VAL A CA 1
ATOM 1071 C C . VAL A 1 141 ? 43.151 0.192 -49.561 1.00 95.12 141 VAL A C 1
ATOM 1073 O O . VAL A 1 141 ? 42.302 0.413 -48.694 1.00 95.12 141 VAL A O 1
ATOM 1076 N N . GLU A 1 142 ? 42.821 0.000 -50.839 1.00 93.44 142 GLU A N 1
ATOM 1077 C CA . GLU A 1 142 ? 41.433 0.005 -51.316 1.00 93.44 142 GLU A CA 1
ATOM 1078 C C . GLU A 1 142 ? 40.590 -1.107 -50.670 1.00 93.44 142 GLU A C 1
ATOM 1080 O O . GLU A 1 142 ? 39.450 -0.865 -50.262 1.00 93.44 142 GLU A O 1
ATOM 1085 N N . GLU A 1 143 ? 41.132 -2.318 -50.519 1.00 95.12 143 GLU A N 1
ATOM 1086 C CA . GLU A 1 143 ? 40.427 -3.423 -49.860 1.00 95.12 143 GLU A CA 1
ATOM 1087 C C . GLU A 1 143 ? 40.221 -3.156 -48.360 1.00 95.12 143 GLU A C 1
ATOM 1089 O O . GLU A 1 143 ? 39.126 -3.373 -47.829 1.00 95.12 143 GLU A O 1
ATOM 1094 N N . LYS A 1 144 ? 41.239 -2.621 -47.672 1.00 96.56 144 LYS A N 1
ATOM 1095 C CA . LYS A 1 144 ? 41.131 -2.209 -46.261 1.00 96.56 144 LYS A CA 1
ATOM 1096 C C . LYS A 1 144 ? 40.085 -1.112 -46.075 1.00 96.56 144 LYS A C 1
ATOM 1098 O O . LYS A 1 144 ? 39.306 -1.181 -45.126 1.00 96.56 144 LYS A O 1
ATOM 1103 N N . TYR A 1 145 ? 40.021 -0.144 -46.988 1.00 96.88 145 TYR A N 1
ATOM 1104 C CA . TYR A 1 145 ? 39.005 0.907 -46.960 1.00 96.88 145 TYR A CA 1
ATOM 1105 C C . TYR A 1 145 ? 37.591 0.343 -47.134 1.00 96.88 145 TYR A C 1
ATOM 1107 O O . TYR A 1 145 ? 36.696 0.697 -46.369 1.00 96.88 145 TYR A O 1
ATOM 1115 N N . LYS A 1 146 ? 37.390 -0.591 -48.074 1.00 97.50 146 LYS A N 1
ATOM 1116 C CA . LYS A 1 146 ? 36.096 -1.274 -48.252 1.00 97.50 146 LYS A CA 1
ATOM 1117 C C . LYS A 1 146 ? 35.678 -2.036 -46.992 1.00 97.50 146 LYS A C 1
ATOM 1119 O O . LYS A 1 146 ? 34.542 -1.890 -46.549 1.00 97.50 146 LYS A O 1
ATOM 1124 N N . LYS A 1 147 ? 36.592 -2.790 -46.369 1.00 97.38 147 LYS A N 1
ATOM 1125 C CA . LYS A 1 147 ? 36.322 -3.491 -45.098 1.00 97.38 147 LYS A CA 1
ATOM 1126 C C . LYS A 1 147 ? 35.971 -2.518 -43.970 1.00 97.38 147 LYS A C 1
ATOM 1128 O O . LYS A 1 147 ? 35.019 -2.762 -43.235 1.00 97.38 147 LYS A O 1
ATOM 1133 N N . ALA A 1 148 ? 36.697 -1.405 -43.859 1.00 97.25 148 ALA A N 1
ATOM 1134 C CA . ALA A 1 148 ? 36.411 -0.369 -42.871 1.00 97.25 148 ALA A CA 1
ATOM 1135 C C . ALA A 1 148 ? 35.040 0.288 -43.100 1.00 97.25 148 ALA A C 1
ATOM 1137 O O . ALA A 1 148 ? 34.315 0.505 -42.139 1.00 97.25 148 ALA A O 1
ATOM 1138 N N . MET A 1 149 ? 34.653 0.548 -44.352 1.00 97.56 149 MET A N 1
ATOM 1139 C CA . MET A 1 149 ? 33.328 1.069 -44.714 1.00 97.56 149 MET A CA 1
ATOM 1140 C C . MET A 1 149 ? 32.199 0.125 -44.288 1.00 97.56 149 MET A C 1
ATOM 1142 O O . MET A 1 149 ? 31.256 0.560 -43.631 1.00 97.56 149 MET A O 1
ATOM 1146 N N . VAL A 1 150 ? 32.318 -1.169 -44.602 1.00 96.69 150 VAL A N 1
ATOM 1147 C CA . VAL A 1 150 ? 31.325 -2.180 -44.199 1.00 96.69 150 VAL A CA 1
ATOM 1148 C C . VAL A 1 150 ? 31.249 -2.293 -42.676 1.00 96.69 150 VAL A C 1
ATOM 1150 O O . VAL A 1 150 ? 30.156 -2.294 -42.116 1.00 96.69 150 VAL A O 1
ATOM 1153 N N . SER A 1 151 ? 32.395 -2.328 -41.990 1.00 96.56 151 SER A N 1
ATOM 1154 C CA . SER A 1 151 ? 32.418 -2.386 -40.525 1.00 96.56 151 SER A CA 1
ATOM 1155 C C . SER A 1 151 ? 31.828 -1.126 -39.890 1.00 96.56 151 SER A C 1
ATOM 1157 O O . SER A 1 151 ? 31.122 -1.226 -38.893 1.00 96.56 151 SER A O 1
ATOM 1159 N N . ASN A 1 152 ? 32.072 0.053 -40.464 1.00 94.38 152 ASN A N 1
ATOM 1160 C CA . ASN A 1 152 ? 31.519 1.304 -39.954 1.00 94.38 152 ASN A CA 1
ATOM 1161 C C . ASN A 1 152 ? 29.988 1.330 -40.097 1.00 94.38 152 ASN A C 1
ATOM 1163 O O . ASN A 1 152 ? 29.288 1.664 -39.147 1.00 94.38 152 ASN A O 1
ATOM 1167 N N . ALA A 1 153 ? 29.461 0.861 -41.233 1.00 95.94 153 ALA A N 1
ATOM 1168 C CA . ALA A 1 153 ? 28.019 0.710 -41.426 1.00 95.94 153 ALA A CA 1
ATOM 1169 C C . ALA A 1 153 ? 27.391 -0.286 -40.429 1.00 95.94 153 ALA A C 1
ATOM 1171 O O . ALA A 1 153 ? 26.306 -0.040 -39.903 1.00 95.94 153 ALA A O 1
ATOM 1172 N N . GLN A 1 154 ? 28.080 -1.393 -40.123 1.00 96.38 154 GLN A N 1
ATOM 1173 C CA . GLN A 1 154 ? 27.643 -2.336 -39.085 1.00 96.38 154 GLN A CA 1
ATOM 1174 C C . GLN A 1 154 ? 27.583 -1.672 -37.703 1.00 96.38 154 GLN A C 1
ATOM 1176 O O . GLN A 1 154 ? 26.571 -1.791 -37.013 1.00 96.38 154 GLN A O 1
ATOM 1181 N N . LEU A 1 155 ? 28.623 -0.923 -37.327 1.00 97.12 155 LEU A N 1
ATOM 1182 C CA . LEU A 1 155 ? 28.669 -0.207 -36.051 1.00 97.12 155 LEU A CA 1
ATOM 1183 C C . LEU A 1 155 ? 27.577 0.866 -35.943 1.00 97.12 155 LEU A C 1
ATOM 1185 O O . LEU A 1 155 ? 27.003 1.039 -34.868 1.00 97.12 155 LEU A O 1
ATOM 1189 N N . ASP A 1 156 ? 27.249 1.562 -37.031 1.00 96.44 156 ASP A N 1
ATOM 1190 C CA . ASP A 1 156 ? 26.158 2.543 -37.048 1.00 96.44 156 ASP A CA 1
ATOM 1191 C C . ASP A 1 156 ? 24.782 1.886 -36.838 1.00 96.44 156 ASP A C 1
ATOM 1193 O O . ASP A 1 156 ? 23.943 2.418 -36.098 1.00 96.44 156 ASP A O 1
ATOM 1197 N N . ASN A 1 157 ? 24.562 0.696 -37.405 1.00 95.31 157 ASN A N 1
ATOM 1198 C CA . ASN A 1 157 ? 23.355 -0.093 -37.152 1.00 95.31 157 ASN A CA 1
ATOM 1199 C C . ASN A 1 157 ? 23.277 -0.554 -35.691 1.00 95.31 157 ASN A C 1
ATOM 1201 O O . ASN A 1 157 ? 22.249 -0.373 -35.039 1.00 95.31 157 ASN A O 1
ATOM 1205 N N . GLU A 1 158 ? 24.364 -1.096 -35.141 1.00 95.81 158 GLU A N 1
ATOM 1206 C CA . GLU A 1 158 ? 24.423 -1.517 -33.736 1.00 95.81 158 GLU A CA 1
ATOM 1207 C C . GLU A 1 158 ? 24.202 -0.344 -32.777 1.00 95.81 158 GLU A C 1
ATOM 1209 O O . GLU A 1 158 ? 23.414 -0.443 -31.836 1.00 95.81 158 GLU A O 1
ATOM 1214 N N . LYS A 1 159 ? 24.832 0.802 -33.045 1.00 95.81 159 LYS A N 1
ATOM 1215 C CA . LYS A 1 159 ? 24.629 2.039 -32.287 1.00 95.81 159 LYS A CA 1
ATOM 1216 C C . LYS A 1 159 ? 23.165 2.463 -32.301 1.00 95.81 159 LYS A C 1
ATOM 1218 O O . LYS A 1 159 ? 22.628 2.840 -31.260 1.00 95.81 159 LYS A O 1
ATOM 1223 N N . THR A 1 160 ? 22.521 2.388 -33.461 1.00 95.62 160 THR A N 1
ATOM 1224 C CA . THR A 1 160 ? 21.105 2.731 -33.613 1.00 95.62 160 THR A CA 1
ATOM 1225 C C . THR A 1 160 ? 20.209 1.750 -32.851 1.00 95.62 160 THR A C 1
ATOM 1227 O O . THR A 1 160 ? 19.301 2.175 -32.138 1.00 95.62 160 THR A O 1
ATOM 1230 N N . ASN A 1 161 ? 20.517 0.453 -32.897 1.00 96.06 161 ASN A N 1
ATOM 1231 C CA . ASN A 1 161 ? 19.808 -0.575 -32.131 1.00 96.06 161 ASN A CA 1
ATOM 1232 C C . ASN A 1 161 ? 19.920 -0.347 -30.617 1.00 96.06 161 ASN A C 1
ATOM 1234 O O . ASN A 1 161 ? 18.909 -0.353 -29.911 1.00 96.06 161 ASN A O 1
ATOM 1238 N N . PHE A 1 162 ? 21.131 -0.100 -30.110 1.00 96.88 162 PHE A N 1
ATOM 1239 C CA . PHE A 1 162 ? 21.339 0.174 -28.687 1.00 96.88 162 PHE A CA 1
ATOM 1240 C C . PHE A 1 162 ? 20.673 1.474 -28.245 1.00 96.88 162 PHE A C 1
ATOM 1242 O O . PHE A 1 162 ? 20.130 1.530 -27.144 1.00 96.88 162 PHE A O 1
ATOM 1249 N N . MET A 1 163 ? 20.653 2.497 -29.100 1.00 96.62 163 MET A N 1
ATOM 1250 C CA . MET A 1 163 ? 19.929 3.736 -28.830 1.00 96.62 163 MET A CA 1
ATOM 1251 C C . MET A 1 163 ? 18.436 3.462 -28.579 1.00 96.62 163 MET A C 1
ATOM 1253 O O . MET A 1 163 ? 17.903 3.915 -27.569 1.00 96.62 163 MET A O 1
ATOM 1257 N N . TYR A 1 164 ? 17.784 2.635 -29.403 1.00 95.31 164 TYR A N 1
ATOM 1258 C CA . TYR A 1 164 ? 16.378 2.256 -29.192 1.00 95.31 164 TYR A CA 1
ATOM 1259 C C . TYR A 1 164 ? 16.145 1.390 -27.966 1.00 95.31 164 TYR A C 1
ATOM 1261 O O . TYR A 1 164 ? 15.139 1.549 -27.268 1.00 95.31 164 TYR A O 1
ATOM 1269 N N . GLN A 1 165 ? 17.067 0.473 -27.687 1.00 96.31 165 GLN A N 1
ATOM 1270 C CA . GLN A 1 165 ? 16.978 -0.340 -26.486 1.00 96.31 165 GLN A CA 1
ATOM 1271 C C . GLN A 1 165 ? 17.040 0.542 -25.236 1.00 96.31 165 GLN A C 1
ATOM 1273 O O . GLN A 1 165 ? 16.240 0.363 -24.320 1.00 96.31 165 GLN A O 1
ATOM 1278 N N . VAL A 1 166 ? 17.942 1.527 -25.218 1.00 97.06 166 VAL A N 1
ATOM 1279 C CA . VAL A 1 166 ? 18.051 2.495 -24.123 1.00 97.06 166 VAL A CA 1
ATOM 1280 C C . VAL A 1 166 ? 16.769 3.315 -23.986 1.00 97.06 166 VAL A C 1
ATOM 1282 O O . VAL A 1 166 ? 16.257 3.409 -22.875 1.00 97.06 166 VAL A O 1
ATOM 1285 N N . GLU A 1 167 ? 16.210 3.850 -25.075 1.00 96.38 167 GLU A N 1
ATOM 1286 C CA . GLU A 1 167 ? 14.936 4.594 -25.042 1.00 96.38 167 GLU A CA 1
ATOM 1287 C C . GLU A 1 167 ? 13.790 3.736 -24.476 1.00 96.38 167 GLU A C 1
ATOM 1289 O O . GLU A 1 167 ? 13.057 4.160 -23.581 1.00 96.38 167 GLU A O 1
ATOM 1294 N N . THR A 1 168 ? 13.682 2.486 -24.930 1.00 96.75 168 THR A N 1
ATOM 1295 C CA . THR A 1 168 ? 12.648 1.547 -24.468 1.00 96.75 168 THR A CA 1
ATOM 1296 C C . THR A 1 168 ? 12.799 1.225 -22.982 1.00 96.75 168 THR A C 1
ATOM 1298 O O . THR A 1 168 ? 11.812 1.200 -22.245 1.00 96.75 168 THR A O 1
ATOM 1301 N N . LEU A 1 169 ? 14.033 0.998 -22.523 1.00 96.44 169 LEU A N 1
ATOM 1302 C CA . LEU A 1 169 ? 14.321 0.717 -21.118 1.00 96.44 169 LEU A CA 1
ATOM 1303 C C . LEU A 1 169 ? 14.095 1.940 -20.225 1.00 96.44 169 LEU A C 1
ATOM 1305 O O . LEU A 1 169 ? 13.584 1.783 -19.120 1.00 96.44 169 LEU A O 1
ATOM 1309 N N . GLN A 1 170 ? 14.439 3.146 -20.685 1.00 97.75 170 GLN A N 1
ATOM 1310 C CA . GLN A 1 170 ? 14.171 4.389 -19.953 1.00 97.75 170 GLN A CA 1
ATOM 1311 C C . GLN A 1 170 ? 12.677 4.575 -19.713 1.00 97.75 170 GLN A C 1
ATOM 1313 O O . GLN A 1 170 ? 12.252 4.903 -18.607 1.00 97.75 170 GLN A O 1
ATOM 1318 N N . ASP A 1 171 ? 11.875 4.318 -20.736 1.00 96.19 171 ASP A N 1
ATOM 1319 C CA . ASP A 1 171 ? 10.435 4.414 -20.613 1.00 96.19 171 ASP A CA 1
ATOM 1320 C C . ASP A 1 171 ? 9.837 3.342 -19.685 1.00 96.19 171 ASP A C 1
ATOM 1322 O O . ASP A 1 171 ? 8.945 3.650 -18.895 1.00 96.19 171 ASP A O 1
ATOM 1326 N N . ALA A 1 172 ? 10.337 2.102 -19.745 1.00 95.50 172 ALA A N 1
ATOM 1327 C CA . ALA A 1 172 ? 9.926 1.039 -18.825 1.00 95.50 172 ALA A CA 1
ATOM 1328 C C . ALA A 1 172 ? 10.317 1.357 -17.370 1.00 95.50 172 ALA A C 1
ATOM 1330 O O . ALA A 1 172 ? 9.559 1.082 -16.441 1.00 95.50 172 ALA A O 1
ATOM 1331 N N . LEU A 1 173 ? 11.483 1.975 -17.162 1.00 97.25 173 LEU A N 1
ATOM 1332 C CA . LEU A 1 173 ? 11.935 2.421 -15.847 1.00 97.25 173 LEU A CA 1
ATOM 1333 C C . LEU A 1 173 ? 10.997 3.492 -15.280 1.00 97.25 173 LEU A C 1
ATOM 1335 O O . LEU A 1 173 ? 10.568 3.365 -14.137 1.00 97.25 173 LEU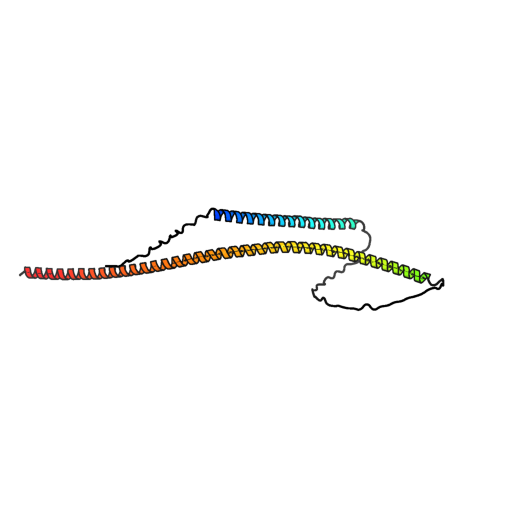 A O 1
ATOM 1339 N N . LEU A 1 174 ? 10.619 4.492 -16.083 1.00 96.00 174 LEU A N 1
ATOM 1340 C CA . LEU A 1 174 ? 9.663 5.527 -15.669 1.00 96.00 174 LEU A CA 1
ATOM 1341 C C . LEU A 1 174 ? 8.297 4.939 -15.284 1.00 96.00 174 LEU A C 1
ATOM 1343 O O . LEU A 1 174 ? 7.682 5.383 -14.317 1.00 96.00 174 LEU A O 1
ATOM 1347 N N . GLU A 1 175 ? 7.820 3.931 -16.015 1.00 97.12 175 GLU A N 1
ATOM 1348 C CA . GLU A 1 175 ? 6.574 3.237 -15.677 1.00 97.12 175 GLU A CA 1
ATOM 1349 C C . GLU A 1 175 ? 6.669 2.507 -14.327 1.00 97.12 175 GLU A C 1
ATOM 1351 O O . GLU A 1 175 ? 5.761 2.612 -13.500 1.00 97.12 175 GLU A O 1
ATOM 1356 N N . LEU A 1 176 ? 7.784 1.819 -14.063 1.00 96.50 176 LEU A N 1
ATOM 1357 C CA . LEU A 1 176 ? 8.017 1.141 -12.785 1.00 96.50 176 LEU A CA 1
ATOM 1358 C C . LEU A 1 176 ? 8.162 2.121 -11.614 1.00 96.50 176 LEU A C 1
ATOM 1360 O O . LEU A 1 176 ? 7.660 1.848 -10.522 1.00 96.50 176 LEU A O 1
ATOM 1364 N N . GLU A 1 177 ? 8.819 3.264 -11.820 1.00 97.19 177 GLU A N 1
ATOM 1365 C CA . GLU A 1 177 ? 8.921 4.323 -10.809 1.00 97.19 177 GLU A CA 1
ATOM 1366 C C . GLU A 1 177 ? 7.545 4.848 -10.404 1.00 97.19 177 GLU A C 1
ATOM 1368 O O . GLU A 1 177 ? 7.279 5.070 -9.219 1.00 97.19 177 GLU A O 1
ATOM 1373 N N . GLU A 1 178 ? 6.643 4.996 -11.369 1.00 97.25 178 GLU A N 1
ATOM 1374 C CA . GLU A 1 178 ? 5.286 5.436 -11.094 1.00 97.25 178 GLU A CA 1
ATOM 1375 C C . GLU A 1 178 ? 4.453 4.371 -10.382 1.00 97.25 178 GLU A C 1
ATOM 1377 O O . GLU A 1 178 ? 3.771 4.684 -9.407 1.00 97.25 178 GLU A O 1
ATOM 1382 N N . GLN A 1 179 ? 4.551 3.107 -10.800 1.00 97.50 179 GLN A N 1
ATOM 1383 C CA . GLN A 1 179 ? 3.896 2.001 -10.096 1.00 97.50 179 GLN A CA 1
ATOM 1384 C C . GLN A 1 179 ? 4.377 1.901 -8.641 1.00 97.50 179 GLN A C 1
ATOM 1386 O O . GLN A 1 179 ? 3.579 1.676 -7.728 1.00 97.50 179 GLN A O 1
ATOM 1391 N N . LEU A 1 180 ? 5.673 2.120 -8.400 1.00 97.56 180 LEU A N 1
ATOM 1392 C CA . LEU A 1 180 ? 6.245 2.174 -7.058 1.00 97.56 180 LEU A CA 1
ATOM 1393 C C . LEU A 1 180 ? 5.692 3.361 -6.254 1.00 97.56 180 LEU A C 1
ATOM 1395 O O . LEU A 1 180 ? 5.359 3.198 -5.078 1.00 97.56 180 LEU A O 1
ATOM 1399 N N . ALA A 1 181 ? 5.594 4.547 -6.859 1.00 97.06 181 ALA A N 1
ATOM 1400 C CA . ALA A 1 181 ? 5.031 5.729 -6.208 1.00 97.06 181 ALA A CA 1
ATOM 1401 C C . ALA A 1 181 ? 3.554 5.522 -5.832 1.00 97.06 181 ALA A C 1
ATOM 1403 O O . ALA A 1 181 ? 3.162 5.803 -4.698 1.00 97.06 181 ALA A O 1
ATOM 1404 N N . GLU A 1 182 ? 2.759 4.954 -6.738 1.00 97.81 182 GLU A N 1
ATOM 1405 C CA . GLU A 1 182 ? 1.345 4.669 -6.501 1.00 97.81 182 GLU A CA 1
ATOM 1406 C C . GLU A 1 182 ? 1.161 3.583 -5.432 1.00 97.81 182 GLU A C 1
ATOM 1408 O O . GLU A 1 182 ? 0.364 3.745 -4.506 1.00 97.81 182 GLU A O 1
ATOM 1413 N N . SER A 1 183 ? 1.966 2.516 -5.466 1.00 95.69 183 SER A N 1
ATOM 1414 C CA . SER A 1 183 ? 1.955 1.483 -4.423 1.00 95.69 183 SER A CA 1
ATOM 1415 C C . SER A 1 183 ? 2.294 2.051 -3.039 1.00 95.69 183 SER A C 1
ATOM 1417 O O . SER A 1 183 ? 1.640 1.693 -2.055 1.00 95.69 183 SER A O 1
ATOM 1419 N N . LYS A 1 184 ? 3.269 2.965 -2.948 1.00 98.00 184 LYS A N 1
ATOM 1420 C CA . LYS A 1 184 ? 3.601 3.656 -1.692 1.00 98.00 184 LYS A CA 1
ATOM 1421 C C . LYS A 1 184 ? 2.440 4.515 -1.196 1.00 98.00 184 LYS A C 1
ATOM 1423 O O . LYS A 1 184 ? 2.080 4.412 -0.025 1.00 98.00 184 LYS A O 1
ATOM 1428 N N . ARG A 1 185 ? 1.813 5.299 -2.080 1.00 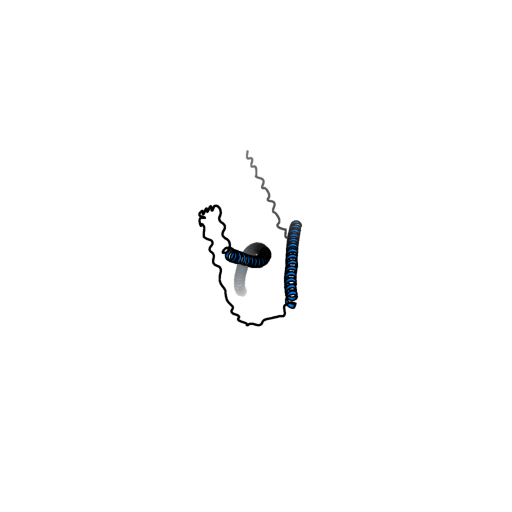98.38 185 ARG A N 1
ATOM 1429 C CA . ARG A 1 185 ? 0.639 6.123 -1.746 1.00 98.38 185 ARG A CA 1
ATOM 1430 C C . ARG A 1 185 ? -0.503 5.268 -1.187 1.00 98.38 185 ARG A C 1
ATOM 1432 O O . ARG A 1 185 ? -1.053 5.587 -0.135 1.00 98.38 185 ARG A O 1
ATOM 1439 N N . GLN A 1 186 ? -0.814 4.152 -1.847 1.00 97.69 186 GLN A N 1
ATOM 1440 C CA . GLN A 1 186 ? -1.849 3.211 -1.408 1.00 97.69 186 GLN A CA 1
ATOM 1441 C C . GLN A 1 186 ? -1.523 2.567 -0.055 1.00 97.69 186 GLN A C 1
ATOM 1443 O O . GLN A 1 186 ? -2.413 2.373 0.775 1.00 97.69 186 GLN A O 1
ATOM 1448 N N . PHE A 1 187 ? -0.255 2.228 0.186 1.00 97.81 187 PHE A N 1
ATOM 1449 C CA . PHE A 1 187 ? 0.179 1.694 1.475 1.00 97.81 187 PHE A CA 1
ATOM 1450 C C . PHE A 1 187 ? -0.000 2.718 2.603 1.00 97.81 187 PHE A C 1
ATOM 1452 O O . PHE A 1 187 ? -0.520 2.378 3.665 1.00 97.81 187 PHE A O 1
ATOM 1459 N N . GLU A 1 188 ? 0.378 3.976 2.376 1.00 98.31 188 GLU A N 1
ATOM 1460 C CA . GLU A 1 188 ? 0.189 5.051 3.354 1.00 98.31 188 GLU A CA 1
ATOM 1461 C C . GLU A 1 188 ? -1.290 5.308 3.665 1.00 98.31 188 GLU A C 1
ATOM 1463 O O . GLU A 1 188 ? -1.646 5.534 4.823 1.00 98.31 188 GLU A O 1
ATOM 1468 N N . GLU A 1 189 ? -2.158 5.254 2.655 1.00 98.19 189 GLU A N 1
ATOM 1469 C CA . GLU A 1 189 ? -3.608 5.389 2.819 1.00 98.19 189 GLU A CA 1
ATOM 1470 C C . GLU A 1 189 ? -4.178 4.258 3.687 1.00 98.19 189 GLU A C 1
ATOM 1472 O O . GLU A 1 189 ? -4.786 4.527 4.725 1.00 98.19 189 GLU A O 1
ATOM 1477 N N . LYS A 1 190 ? -3.856 2.999 3.359 1.00 98.06 190 LYS A N 1
ATOM 1478 C CA . LYS A 1 190 ? -4.256 1.831 4.164 1.00 98.06 190 LYS A CA 1
ATOM 1479 C C . LYS A 1 190 ? -3.703 1.868 5.587 1.00 98.06 190 LYS A C 1
ATOM 1481 O O . LYS A 1 190 ? -4.383 1.445 6.515 1.00 98.06 190 LYS A O 1
ATOM 1486 N N . SER A 1 191 ? -2.485 2.369 5.774 1.00 98.25 191 SER A N 1
ATOM 1487 C CA . SER A 1 191 ? -1.881 2.530 7.100 1.00 98.25 191 SER A CA 1
ATOM 1488 C C . SER A 1 191 ? -2.649 3.549 7.952 1.00 98.25 191 SER A C 1
ATOM 1490 O O . SER A 1 191 ? -2.929 3.303 9.126 1.00 98.25 191 SER A O 1
ATOM 1492 N N . LYS A 1 192 ? -3.084 4.667 7.351 1.00 98.50 192 LYS A N 1
ATOM 1493 C CA . LYS A 1 192 ? -3.940 5.654 8.028 1.00 98.50 192 LYS A CA 1
ATOM 1494 C C . LYS A 1 192 ? -5.302 5.065 8.393 1.00 98.50 192 LYS A C 1
ATOM 1496 O O . LYS A 1 192 ? -5.767 5.295 9.507 1.00 98.50 192 LYS A O 1
ATOM 1501 N N . ASP A 1 193 ? -5.925 4.309 7.492 1.00 98.00 193 ASP A N 1
ATOM 1502 C CA . ASP A 1 193 ? -7.195 3.625 7.771 1.00 98.00 193 ASP A CA 1
ATOM 1503 C C . ASP A 1 193 ? -7.055 2.589 8.884 1.00 98.00 193 ASP A C 1
ATOM 1505 O O . ASP A 1 193 ? -7.887 2.536 9.786 1.00 98.00 193 ASP A O 1
ATOM 1509 N N . PHE A 1 194 ? -5.963 1.827 8.880 1.00 98.12 194 PHE A N 1
ATOM 1510 C CA . PHE A 1 194 ? -5.665 0.868 9.934 1.00 98.12 194 PHE A CA 1
ATOM 1511 C C . PHE A 1 194 ? -5.551 1.534 11.311 1.00 98.12 194 PHE A C 1
ATOM 1513 O O . PHE A 1 194 ? -6.145 1.051 12.274 1.00 98.12 194 PHE A O 1
ATOM 1520 N N . GLU A 1 195 ? -4.837 2.659 11.426 1.00 98.50 195 GLU A N 1
ATOM 1521 C CA . GLU A 1 195 ? -4.751 3.377 12.704 1.00 98.50 195 GLU A CA 1
ATOM 1522 C C . GLU A 1 195 ? -6.105 3.973 13.124 1.00 98.50 195 GLU A C 1
ATOM 1524 O O . GLU A 1 195 ? -6.456 3.908 14.303 1.00 98.50 195 GLU A O 1
ATOM 1529 N N . ARG A 1 196 ? -6.921 4.478 12.185 1.00 98.12 196 ARG A N 1
ATOM 1530 C CA . ARG A 1 196 ? -8.298 4.922 12.487 1.00 98.12 196 ARG A CA 1
ATOM 1531 C C . ARG A 1 196 ? -9.143 3.784 13.056 1.00 98.12 196 ARG A C 1
ATOM 1533 O O . ARG A 1 196 ? -9.775 3.962 14.097 1.00 98.12 196 ARG A O 1
ATOM 1540 N N . GLU A 1 197 ? -9.121 2.625 12.407 1.00 98.25 197 GLU A N 1
ATOM 1541 C CA . GLU A 1 197 ? -9.885 1.452 12.833 1.00 98.25 197 GLU A CA 1
ATOM 1542 C C . GLU A 1 197 ? -9.406 0.944 14.196 1.00 98.25 197 GLU A C 1
ATOM 1544 O O . GLU A 1 197 ? -10.201 0.660 15.088 1.00 98.25 197 GLU A O 1
ATOM 1549 N N . LYS A 1 198 ? -8.092 0.916 14.418 1.00 98.62 198 LYS A N 1
ATOM 1550 C CA . LYS A 1 198 ? -7.492 0.562 15.708 1.00 98.62 198 LYS A CA 1
ATOM 1551 C C . LYS A 1 198 ? -7.923 1.512 16.827 1.00 98.62 198 LYS A C 1
ATOM 1553 O O . LYS A 1 198 ? -8.223 1.053 17.930 1.00 98.62 198 LYS A O 1
ATOM 1558 N N . HIS A 1 199 ? -7.994 2.818 16.562 1.00 98.50 199 HIS A N 1
ATOM 1559 C CA . HIS A 1 199 ? -8.528 3.783 17.523 1.00 98.50 199 HIS A CA 1
ATOM 1560 C C . HIS A 1 199 ? -10.015 3.539 17.819 1.00 98.50 199 HIS A C 1
ATOM 1562 O O . HIS A 1 199 ? -10.400 3.525 18.989 1.00 98.50 199 HIS A O 1
ATOM 1568 N N . ALA A 1 200 ? -10.841 3.300 16.796 1.00 98.56 200 ALA A N 1
ATOM 1569 C CA . ALA A 1 200 ? -12.257 2.975 16.975 1.00 98.56 200 ALA A CA 1
ATOM 1570 C C . ALA A 1 200 ? -12.447 1.680 17.785 1.00 98.56 200 ALA A C 1
ATOM 1572 O O . ALA A 1 200 ? -13.238 1.643 18.730 1.00 98.56 200 ALA A O 1
ATOM 1573 N N . HIS A 1 201 ? -11.657 0.650 17.480 1.00 98.44 201 HIS A N 1
ATOM 1574 C CA . HIS A 1 201 ? -11.656 -0.614 18.203 1.00 98.44 201 HIS A CA 1
ATOM 1575 C C . HIS A 1 201 ? -11.295 -0.431 19.681 1.00 98.44 201 HIS A C 1
ATOM 1577 O O . HIS A 1 201 ? -11.976 -0.977 20.544 1.00 98.44 201 HIS A O 1
ATOM 1583 N N . ALA A 1 202 ? -10.273 0.372 19.992 1.00 98.62 202 ALA A N 1
ATOM 1584 C CA . ALA A 1 202 ? -9.888 0.663 21.373 1.00 98.62 202 ALA A CA 1
ATOM 1585 C C . ALA A 1 202 ? -11.016 1.358 22.161 1.00 98.62 202 ALA A C 1
ATOM 1587 O O . ALA A 1 202 ? -11.270 1.011 23.314 1.00 98.62 202 ALA A O 1
ATOM 1588 N N . ILE A 1 203 ? -11.731 2.300 21.532 1.00 98.62 203 ILE A N 1
ATOM 1589 C CA . ILE A 1 203 ? -12.894 2.962 22.145 1.00 98.62 203 ILE A CA 1
ATOM 1590 C C . ILE A 1 203 ? -14.002 1.942 22.421 1.00 98.62 203 ILE A C 1
ATOM 1592 O O . ILE A 1 203 ? -14.552 1.912 23.522 1.00 98.62 203 ILE A O 1
ATOM 1596 N N . LEU A 1 204 ? -14.311 1.082 21.449 1.00 98.56 204 LEU A N 1
ATOM 1597 C CA . LEU A 1 204 ? -15.359 0.076 21.602 1.00 98.56 204 LEU A CA 1
ATOM 1598 C C . LEU A 1 204 ? -15.003 -0.967 22.671 1.00 98.56 204 LEU A C 1
ATOM 1600 O O . LEU A 1 204 ? -15.869 -1.372 23.443 1.00 98.56 204 LEU A O 1
ATOM 1604 N N . GLN A 1 205 ? -13.733 -1.368 22.766 1.00 98.50 205 GLN A N 1
ATOM 1605 C CA . GLN A 1 205 ? -13.245 -2.241 23.836 1.00 98.50 205 GLN A CA 1
ATOM 1606 C C . GLN A 1 205 ? -13.442 -1.614 25.218 1.00 98.50 205 GLN A C 1
ATOM 1608 O O . GLN A 1 205 ? -13.892 -2.297 26.139 1.00 98.50 205 GLN A O 1
ATOM 1613 N N . PHE A 1 206 ? -13.136 -0.322 25.361 1.00 98.56 206 PHE A N 1
ATOM 1614 C CA . PHE A 1 206 ? -13.347 0.397 26.613 1.00 98.56 206 PHE A CA 1
ATOM 1615 C C . PHE A 1 206 ? -14.836 0.435 26.989 1.00 98.56 206 PHE A C 1
ATOM 1617 O O . PHE A 1 206 ? -15.199 0.018 28.087 1.00 98.56 206 PHE A O 1
ATOM 1624 N N . GLN A 1 207 ? -15.709 0.810 26.049 1.00 98.44 207 GLN A N 1
ATOM 1625 C CA . GLN A 1 207 ? -17.164 0.809 26.258 1.00 98.44 207 GLN A CA 1
ATOM 1626 C C . GLN A 1 207 ? -17.702 -0.584 26.613 1.00 98.44 207 GLN A C 1
ATOM 1628 O O . GLN A 1 207 ? -18.559 -0.732 27.483 1.00 98.44 207 GLN A O 1
ATOM 1633 N N . PHE A 1 208 ? -17.193 -1.628 25.956 1.00 98.25 208 PHE A N 1
ATOM 1634 C CA . PHE A 1 208 ? -17.565 -3.006 26.255 1.00 98.25 208 PHE A CA 1
ATOM 1635 C C . PHE A 1 208 ? -17.165 -3.407 27.680 1.00 98.25 208 PHE A C 1
ATOM 1637 O O . PHE A 1 208 ? -17.941 -4.068 28.370 1.00 98.25 208 PHE A O 1
ATOM 1644 N N . MET A 1 209 ? -15.980 -2.996 28.136 1.00 98.50 209 MET A N 1
ATOM 1645 C CA . MET A 1 209 ? -15.510 -3.263 29.495 1.00 98.50 209 MET A CA 1
ATOM 1646 C C . MET A 1 209 ? -16.398 -2.579 30.542 1.00 98.50 209 MET A C 1
ATOM 1648 O O . MET A 1 209 ? -16.838 -3.246 31.477 1.00 98.50 209 MET A O 1
ATOM 1652 N N . GLU A 1 210 ? -16.748 -1.306 30.340 1.00 98.44 210 GLU A N 1
ATOM 1653 C CA . GLU A 1 210 ? -17.668 -0.575 31.225 1.00 98.44 210 GLU A CA 1
ATOM 1654 C C . GLU A 1 210 ? -19.045 -1.253 31.306 1.00 98.44 210 GLU A C 1
ATOM 1656 O O . GLU A 1 210 ? -19.584 -1.477 32.392 1.00 98.44 210 GLU A O 1
ATOM 1661 N N . LEU A 1 211 ? -19.613 -1.639 30.158 1.00 98.25 211 LEU A N 1
ATOM 1662 C CA . LEU A 1 211 ? -20.901 -2.334 30.111 1.00 98.25 211 LEU A CA 1
ATOM 1663 C C . LEU A 1 211 ? -20.842 -3.707 30.787 1.00 98.25 211 LEU A C 1
ATOM 1665 O O . LEU A 1 211 ? -21.795 -4.101 31.463 1.00 98.25 211 LEU A O 1
ATOM 1669 N N . LYS A 1 212 ? -19.729 -4.428 30.634 1.00 98.62 212 LYS A N 1
ATOM 1670 C CA . LYS A 1 212 ? -19.507 -5.725 31.278 1.00 98.62 212 LYS A CA 1
ATOM 1671 C C . LYS A 1 212 ? -19.450 -5.595 32.801 1.00 98.62 212 LYS A C 1
ATOM 1673 O O . LYS A 1 212 ? -20.038 -6.418 33.500 1.00 98.62 212 LYS A O 1
ATOM 1678 N N . GLU A 1 213 ? -18.783 -4.569 33.320 1.00 98.38 213 GLU A N 1
ATOM 1679 C CA . GLU A 1 213 ? -18.740 -4.295 34.761 1.00 98.38 213 GLU A CA 1
ATOM 1680 C C . GLU A 1 213 ? -20.111 -3.883 35.304 1.00 98.38 213 GLU A C 1
ATOM 1682 O O . GLU A 1 213 ? -20.559 -4.424 36.317 1.00 98.38 213 GLU A O 1
ATOM 1687 N N . ALA A 1 214 ? -20.825 -3.001 34.599 1.00 98.31 214 ALA A N 1
ATOM 1688 C CA . ALA A 1 214 ? -22.177 -2.596 34.978 1.00 98.31 214 ALA A CA 1
ATOM 1689 C C . ALA A 1 214 ? -23.162 -3.780 34.980 1.00 98.31 214 ALA A C 1
ATOM 1691 O O . ALA A 1 214 ? -24.045 -3.858 35.837 1.00 98.31 214 ALA A O 1
ATOM 1692 N N . LEU A 1 215 ? -23.018 -4.716 34.036 1.00 98.50 215 LEU A N 1
ATOM 1693 C CA . LEU A 1 215 ? -23.804 -5.948 34.014 1.00 98.50 215 LEU A CA 1
ATOM 1694 C C . LEU A 1 215 ? -23.499 -6.819 35.236 1.00 98.50 215 LEU A C 1
ATOM 1696 O O . LEU A 1 215 ? -24.429 -7.239 35.919 1.00 98.50 215 LEU A O 1
ATOM 1700 N N . LYS A 1 216 ? -22.216 -7.017 35.557 1.00 98.56 216 LYS A N 1
ATOM 1701 C CA . LYS A 1 216 ? -21.793 -7.800 36.725 1.00 98.56 216 LYS A CA 1
ATOM 1702 C C . LYS A 1 216 ? -22.367 -7.238 38.031 1.00 98.56 216 LYS A C 1
ATOM 1704 O O . LYS A 1 216 ? -22.915 -7.989 38.831 1.00 98.56 216 LYS A O 1
ATOM 1709 N N . GLN A 1 217 ? -22.324 -5.918 38.214 1.00 98.50 217 GLN A N 1
ATOM 1710 C CA . GLN A 1 217 ? -22.921 -5.260 39.384 1.00 98.50 217 GLN A CA 1
ATOM 1711 C C . GLN A 1 217 ? -24.436 -5.509 39.479 1.00 98.50 217 GLN A C 1
ATOM 1713 O O . GLN A 1 217 ? -24.965 -5.764 40.559 1.00 98.50 217 GLN A O 1
ATOM 1718 N N . LYS A 1 218 ? -25.155 -5.474 38.349 1.00 97.88 218 LYS A N 1
ATOM 1719 C CA . LYS A 1 218 ? -26.595 -5.784 38.322 1.00 97.88 218 LYS A CA 1
ATOM 1720 C C . LYS A 1 218 ? -26.878 -7.245 38.668 1.00 97.88 218 LYS A C 1
ATOM 1722 O O . LYS A 1 218 ? -27.854 -7.517 39.363 1.00 97.88 218 LYS A O 1
ATOM 1727 N N . GLU A 1 219 ? -26.051 -8.176 38.201 1.00 98.25 219 GLU A N 1
ATOM 1728 C CA . GLU A 1 219 ? -26.172 -9.599 38.538 1.00 98.25 219 GLU A CA 1
ATOM 1729 C C . GLU A 1 219 ? -25.941 -9.858 40.035 1.00 98.25 219 GLU A C 1
ATOM 1731 O O . GLU A 1 219 ? -26.690 -10.627 40.640 1.00 98.25 219 GLU A O 1
ATOM 1736 N N . GLU A 1 220 ? -24.971 -9.173 40.649 1.00 98.25 220 GLU A N 1
ATOM 1737 C CA . GLU A 1 220 ? -24.710 -9.229 42.095 1.00 98.25 220 GLU A CA 1
ATOM 1738 C C . GLU A 1 220 ? -25.909 -8.711 42.908 1.00 98.25 220 GLU A C 1
ATOM 1740 O O . GLU A 1 220 ? -26.383 -9.400 43.813 1.00 98.25 220 GLU A O 1
ATOM 1745 N N . LEU A 1 221 ? -26.478 -7.560 42.530 1.00 98.25 221 LEU A N 1
ATOM 1746 C CA . LEU A 1 221 ? -27.683 -7.018 43.176 1.00 98.25 221 LEU A CA 1
ATOM 1747 C C . LEU A 1 221 ? -28.895 -7.949 43.025 1.00 98.25 221 LEU A C 1
ATOM 1749 O O . LEU A 1 221 ? -29.661 -8.140 43.969 1.00 98.25 221 LEU A O 1
ATOM 1753 N N . LEU A 1 222 ? -29.075 -8.570 41.854 1.00 98.25 222 LEU A N 1
ATOM 1754 C CA . LEU A 1 222 ? -30.134 -9.564 41.652 1.00 98.25 222 LEU A CA 1
ATOM 1755 C C . LEU A 1 222 ? -29.940 -10.797 42.545 1.00 98.25 222 LEU A C 1
ATOM 1757 O O . LEU A 1 222 ? -30.925 -11.358 43.030 1.00 98.25 222 LEU A O 1
ATOM 1761 N N . ALA A 1 223 ? -28.697 -11.226 42.776 1.00 98.00 223 ALA A N 1
ATOM 1762 C CA . ALA A 1 223 ? -28.402 -12.316 43.699 1.00 98.00 223 ALA A CA 1
ATOM 1763 C C . ALA A 1 223 ? -28.728 -11.935 45.154 1.00 98.00 223 ALA A C 1
ATOM 1765 O O . ALA A 1 223 ? -29.334 -12.738 45.866 1.00 98.00 223 ALA A O 1
ATOM 1766 N N . GLU A 1 224 ? -28.406 -10.711 45.578 1.00 98.06 224 GLU A N 1
ATOM 1767 C CA . GLU A 1 224 ? -28.746 -10.203 46.912 1.00 98.06 224 GLU A CA 1
ATOM 1768 C C . GLU A 1 224 ? -30.264 -10.120 47.125 1.00 98.06 224 GLU A C 1
ATOM 1770 O O . GLU A 1 224 ? -30.776 -10.601 48.138 1.00 98.06 224 GLU A O 1
ATOM 1775 N N . ILE A 1 225 ? -31.011 -9.613 46.137 1.00 97.69 225 ILE A N 1
ATOM 1776 C CA . ILE A 1 225 ? -32.482 -9.577 46.183 1.00 97.69 225 ILE A CA 1
ATOM 1777 C C . ILE A 1 225 ? -33.057 -10.988 46.358 1.00 97.69 225 ILE A C 1
ATOM 1779 O O . ILE A 1 225 ? -33.931 -11.186 47.202 1.00 97.69 225 ILE A O 1
ATOM 1783 N N . ARG A 1 226 ? -32.549 -11.986 45.622 1.00 97.88 226 ARG A N 1
ATOM 1784 C CA . ARG A 1 226 ? -32.988 -13.386 45.776 1.00 97.88 226 ARG A CA 1
ATOM 1785 C C . ARG A 1 226 ? -32.713 -13.926 47.182 1.00 97.88 226 ARG A C 1
ATOM 1787 O O . ARG A 1 226 ? -33.561 -14.614 47.744 1.00 97.88 226 ARG A O 1
ATOM 1794 N N . GLN A 1 227 ? -31.561 -13.603 47.774 1.00 98.00 227 GLN A N 1
ATOM 1795 C CA . GLN A 1 227 ? -31.249 -14.006 49.151 1.00 98.00 227 GLN A CA 1
ATOM 1796 C C . GLN A 1 227 ? -32.183 -13.347 50.171 1.00 98.00 227 GLN A C 1
ATOM 1798 O O . GLN A 1 227 ? -32.632 -14.004 51.112 1.00 98.00 227 GLN A O 1
ATOM 1803 N N . LEU A 1 228 ? -32.489 -12.058 49.999 1.00 97.69 228 LEU A N 1
ATOM 1804 C CA . LEU A 1 228 ? -33.432 -11.347 50.862 1.00 97.69 228 LEU A CA 1
ATOM 1805 C C . LEU A 1 228 ? -34.843 -11.927 50.749 1.00 97.69 228 LEU A C 1
ATOM 1807 O O . LEU A 1 228 ? -35.481 -12.139 51.777 1.00 97.69 228 LEU A O 1
ATOM 1811 N N . GLN A 1 229 ? -35.294 -12.258 49.538 1.00 97.56 229 GLN A N 1
ATOM 1812 C CA . GLN A 1 229 ? -36.571 -12.942 49.318 1.00 97.56 229 GLN A CA 1
ATOM 1813 C C . GLN A 1 229 ? -36.616 -14.290 50.046 1.00 97.56 229 GLN A C 1
ATOM 1815 O O . GLN A 1 229 ? -37.560 -14.551 50.785 1.00 97.56 229 GLN A O 1
ATOM 1820 N N . GLN A 1 230 ? -35.562 -15.106 49.949 1.00 97.69 230 GLN A N 1
ATOM 1821 C CA . GLN A 1 230 ? -35.495 -16.388 50.657 1.00 97.69 230 GLN A CA 1
ATOM 1822 C C . GLN A 1 230 ? -35.549 -16.223 52.187 1.00 97.69 230 GLN A C 1
ATOM 1824 O O . GLN A 1 230 ? -36.208 -17.005 52.877 1.00 97.69 230 GLN A O 1
ATOM 1829 N N . LYS A 1 231 ? -34.873 -15.201 52.733 1.00 97.81 231 LYS A N 1
ATOM 1830 C CA . LYS A 1 231 ? -34.946 -14.866 54.166 1.00 97.81 231 LYS A CA 1
ATOM 1831 C C . LYS A 1 231 ? -36.346 -14.405 54.562 1.00 97.81 231 LYS A C 1
ATOM 1833 O O . LYS A 1 231 ? -36.856 -14.849 55.584 1.00 97.81 231 LYS A O 1
ATOM 1838 N N . GLN A 1 232 ? -36.968 -13.552 53.750 1.00 97.75 232 GLN A N 1
ATOM 1839 C CA . GLN A 1 232 ? -38.330 -13.075 53.971 1.00 97.75 232 GLN A CA 1
ATOM 1840 C C . GLN A 1 232 ? -39.323 -14.239 53.998 1.00 97.75 232 GLN A C 1
ATOM 1842 O O . GLN A 1 232 ? -40.124 -14.322 54.922 1.00 97.75 232 GLN A O 1
ATOM 1847 N N . GLU A 1 233 ? -39.238 -15.171 53.049 1.00 97.44 233 GLU A N 1
ATOM 1848 C CA . GLU A 1 233 ? -40.052 -16.390 53.064 1.00 97.44 233 GLU A CA 1
ATOM 1849 C C . GLU A 1 233 ? -39.803 -17.240 54.319 1.00 97.44 233 GLU A C 1
ATOM 1851 O O . GLU A 1 233 ? -40.733 -17.847 54.843 1.00 97.44 233 GLU A O 1
ATOM 1856 N N . GLY A 1 234 ? -38.563 -17.274 54.819 1.00 97.44 234 GLY A N 1
ATOM 1857 C CA . GLY A 1 234 ? -38.220 -17.901 56.097 1.00 97.44 234 GLY A CA 1
ATOM 1858 C C . GLY A 1 234 ? -38.945 -17.261 57.281 1.00 97.44 234 GLY A C 1
ATOM 1859 O O . GLY A 1 234 ? -39.609 -17.968 58.034 1.00 97.44 234 GLY A O 1
ATOM 1860 N N . PHE A 1 235 ? -38.880 -15.933 57.404 1.00 97.38 235 PHE A N 1
ATOM 1861 C CA . PHE A 1 235 ? -39.589 -15.202 58.459 1.00 97.38 235 PHE A CA 1
ATOM 1862 C C . PHE A 1 235 ? -41.107 -15.347 58.349 1.00 97.38 235 PHE A C 1
ATOM 1864 O O . PHE A 1 235 ? -41.777 -15.487 59.364 1.00 97.38 235 PHE A O 1
ATOM 1871 N N . VAL A 1 236 ? -41.663 -15.348 57.133 1.00 97.88 236 VAL A N 1
ATOM 1872 C CA . VAL A 1 236 ? -43.102 -15.567 56.922 1.00 97.88 236 VAL A CA 1
ATOM 1873 C C . VAL A 1 236 ? -43.523 -16.942 57.447 1.00 97.88 236 VAL A C 1
ATOM 1875 O O . VAL A 1 236 ? -44.525 -17.016 58.150 1.00 97.88 236 VAL A O 1
ATOM 1878 N N . ARG A 1 237 ? -42.742 -17.999 57.175 1.00 97.31 237 ARG A N 1
ATOM 1879 C CA . ARG A 1 237 ? -43.002 -19.350 57.709 1.00 97.31 237 ARG A CA 1
ATOM 1880 C C . ARG A 1 237 ? -42.942 -19.393 59.241 1.00 97.31 237 ARG A C 1
ATOM 1882 O O . ARG A 1 237 ? -43.821 -19.958 59.876 1.00 97.31 237 ARG A O 1
ATOM 1889 N N . GLU A 1 238 ? -41.948 -18.749 59.848 1.00 97.25 238 GLU A N 1
ATOM 1890 C CA . GLU A 1 238 ? -41.841 -18.688 61.313 1.00 97.25 238 GLU A CA 1
ATOM 1891 C C . GLU A 1 238 ? -43.018 -17.927 61.947 1.00 97.25 238 GLU A C 1
ATOM 1893 O O . GLU A 1 238 ? -43.570 -18.355 62.960 1.00 97.25 238 GLU A O 1
ATOM 1898 N N . ILE A 1 239 ? -43.448 -16.821 61.330 1.00 97.56 239 ILE A N 1
ATOM 1899 C CA . ILE A 1 239 ? -44.622 -16.064 61.779 1.00 97.56 239 ILE A CA 1
ATOM 1900 C C . ILE A 1 239 ? -45.878 -16.936 61.714 1.00 97.56 239 ILE A C 1
ATOM 1902 O O . ILE A 1 239 ? -46.646 -16.925 62.676 1.00 97.56 239 ILE A O 1
ATOM 1906 N N . THR A 1 240 ? -46.087 -17.698 60.633 1.00 97.38 240 THR A N 1
ATOM 1907 C CA . THR A 1 240 ? -47.250 -18.594 60.525 1.00 97.38 240 THR A CA 1
ATOM 1908 C C . THR A 1 240 ? -47.223 -19.689 61.590 1.00 97.38 240 THR A C 1
ATOM 1910 O O . THR A 1 240 ? -48.227 -19.883 62.271 1.00 97.38 240 THR A O 1
ATOM 1913 N N . ASP A 1 241 ? -46.074 -20.324 61.835 1.00 97.00 241 ASP A N 1
ATOM 1914 C CA . ASP A 1 241 ? -45.940 -21.372 62.860 1.00 97.00 241 ASP A CA 1
ATOM 1915 C C . ASP A 1 241 ? -46.229 -20.824 64.276 1.00 97.00 241 ASP A C 1
ATOM 1917 O O . ASP A 1 241 ? -46.893 -21.458 65.108 1.00 97.00 241 ASP A O 1
ATOM 1921 N N . LEU A 1 242 ? -45.753 -19.607 64.567 1.00 96.94 242 LEU A N 1
ATOM 1922 C CA . LEU A 1 242 ? -46.030 -18.921 65.829 1.00 96.94 242 LEU A CA 1
ATOM 1923 C C . LEU A 1 242 ? -47.506 -18.528 65.959 1.00 96.94 242 LEU A C 1
ATOM 1925 O O . LEU A 1 242 ? -48.072 -18.690 67.042 1.00 96.94 242 LEU A O 1
ATOM 1929 N N . GLN A 1 243 ? -48.136 -18.045 64.884 1.00 96.12 243 GLN A N 1
ATOM 1930 C CA . GLN A 1 243 ? -49.571 -17.742 64.853 1.00 96.12 243 GLN A CA 1
ATOM 1931 C C . GLN A 1 243 ? -50.401 -18.993 65.157 1.00 96.12 243 GLN A C 1
ATOM 1933 O O . GLN A 1 243 ? -51.230 -18.957 66.065 1.00 96.12 243 GLN A O 1
ATOM 1938 N N . GLU A 1 244 ? -50.114 -20.120 64.502 1.00 95.62 244 GLU A N 1
ATOM 1939 C CA . GLU A 1 244 ? -50.774 -21.402 64.778 1.00 95.62 244 GLU A CA 1
ATOM 1940 C C . GLU A 1 244 ? -50.599 -21.834 66.244 1.00 95.62 244 GLU A C 1
ATOM 1942 O O . GLU A 1 244 ? -51.543 -22.287 66.902 1.00 95.62 244 GLU A O 1
ATOM 1947 N N . THR A 1 245 ? -49.399 -21.638 66.797 1.00 95.44 245 THR A N 1
ATOM 1948 C CA . THR A 1 245 ? -49.102 -21.946 68.203 1.00 95.44 245 THR A CA 1
ATOM 1949 C C . THR A 1 245 ? -49.916 -21.078 69.168 1.00 95.44 245 THR A C 1
ATOM 1951 O O . THR A 1 245 ? -50.390 -21.568 70.199 1.00 95.44 245 THR A O 1
ATOM 1954 N N . VAL A 1 246 ? -50.074 -19.787 68.865 1.00 94.88 246 VAL A N 1
ATOM 1955 C CA . VAL A 1 246 ? -50.891 -18.859 69.659 1.00 94.88 246 VAL A CA 1
ATOM 1956 C C . VAL A 1 246 ? -52.364 -19.246 69.582 1.00 94.88 246 VAL A C 1
ATOM 1958 O O . VAL A 1 246 ? -52.981 -19.433 70.631 1.00 94.88 246 VAL A O 1
ATOM 1961 N N . GLU A 1 247 ? -52.904 -19.472 68.384 1.00 94.56 247 GLU A N 1
ATOM 1962 C CA . GLU A 1 247 ? -54.300 -19.886 68.197 1.00 94.56 247 GLU A CA 1
ATOM 1963 C C . GLU A 1 247 ? -54.629 -21.176 68.957 1.00 94.56 247 GLU A C 1
ATOM 1965 O O . GLU A 1 247 ? -55.694 -21.306 69.569 1.00 94.56 247 GLU A O 1
ATOM 1970 N N . TRP A 1 248 ? -53.712 -22.149 68.948 1.00 93.75 248 TRP A N 1
ATOM 1971 C CA . TRP A 1 248 ? -53.880 -23.382 69.712 1.00 93.75 248 TRP A CA 1
ATOM 1972 C C . TRP A 1 248 ? -53.961 -23.114 71.220 1.00 93.75 248 TRP A C 1
ATOM 1974 O O . TRP A 1 248 ? -54.808 -23.690 71.913 1.00 93.75 248 TRP A O 1
ATOM 1984 N N . LYS A 1 249 ? -53.108 -22.221 71.742 1.00 92.75 249 LYS A N 1
ATOM 1985 C CA . LYS A 1 249 ? -53.139 -21.825 73.157 1.00 92.75 249 LYS A CA 1
ATOM 1986 C C . LYS A 1 249 ? -54.435 -21.099 73.510 1.00 92.75 249 LYS A C 1
ATOM 1988 O O . LYS A 1 249 ? -55.028 -21.424 74.537 1.00 92.75 249 LYS A O 1
ATOM 1993 N N . GLU A 1 250 ? -54.896 -20.174 72.673 1.00 93.31 250 GLU A N 1
ATOM 1994 C CA . GLU A 1 250 ? -56.149 -19.437 72.883 1.00 93.31 250 GLU A CA 1
ATOM 1995 C C . GLU A 1 250 ? -57.360 -20.376 72.920 1.00 93.31 250 GLU A C 1
ATOM 1997 O O . GLU A 1 250 ? -58.133 -20.344 73.881 1.00 93.31 250 GLU A O 1
ATOM 2002 N N . LYS A 1 251 ? -57.471 -21.296 71.949 1.00 92.62 251 LYS A N 1
ATOM 2003 C CA . LYS A 1 251 ? -58.522 -22.331 71.924 1.00 92.62 251 LYS A CA 1
ATOM 2004 C C . LYS A 1 251 ? -58.513 -23.189 73.191 1.00 92.62 251 LYS A C 1
ATOM 2006 O O . LYS A 1 251 ? -59.569 -23.526 73.719 1.00 92.62 251 LYS A O 1
ATOM 2011 N N . LYS A 1 252 ? -57.328 -23.535 73.703 1.00 91.06 252 LYS A N 1
ATOM 2012 C CA . LYS A 1 252 ? -57.181 -24.345 74.921 1.00 91.06 252 LYS A CA 1
ATOM 2013 C C . LYS A 1 252 ? -57.569 -23.594 76.198 1.00 91.06 252 LYS A C 1
ATOM 2015 O O . LYS A 1 252 ? -58.057 -24.226 77.132 1.00 91.06 252 LYS A O 1
ATOM 2020 N N . ILE A 1 253 ? -57.337 -22.282 76.257 1.00 86.06 253 ILE A N 1
ATOM 2021 C CA . ILE A 1 253 ? -57.716 -21.444 77.404 1.00 86.06 253 ILE A CA 1
ATOM 2022 C C . ILE A 1 253 ? -59.225 -21.178 77.403 1.00 86.06 253 ILE A C 1
ATOM 2024 O O . ILE A 1 253 ? -59.841 -21.318 78.450 1.00 86.06 253 ILE A O 1
ATOM 2028 N N . GLY A 1 254 ? -59.831 -20.870 76.251 1.00 74.62 254 GLY A N 1
ATOM 2029 C CA . GLY A 1 254 ? -61.275 -20.609 76.150 1.00 74.62 254 GLY A CA 1
ATOM 2030 C C . GLY A 1 254 ? -62.180 -21.829 76.378 1.00 74.62 254 GLY A C 1
ATOM 2031 O O . GLY A 1 254 ? -63.387 -21.672 76.523 1.00 74.62 254 GLY A O 1
ATOM 2032 N N . ALA A 1 255 ? -61.615 -23.040 76.408 1.00 68.69 255 ALA A N 1
ATOM 2033 C CA . ALA A 1 255 ? -62.329 -24.278 76.726 1.00 68.69 255 ALA A CA 1
ATOM 2034 C C . ALA A 1 255 ? -62.367 -24.611 78.238 1.00 68.69 255 ALA A C 1
ATOM 2036 O O . ALA A 1 255 ? -62.916 -25.650 78.608 1.00 68.69 255 ALA A O 1
ATOM 2037 N N . LYS A 1 256 ? -61.760 -23.779 79.097 1.00 54.25 256 LYS A N 1
ATOM 2038 C CA . LYS A 1 256 ? -61.851 -23.849 80.566 1.00 54.25 256 LYS A CA 1
ATOM 2039 C C . LYS A 1 256 ? -62.802 -22.789 81.100 1.00 54.25 256 LYS A C 1
ATOM 2041 O O . LYS A 1 256 ? -63.459 -23.099 82.116 1.00 54.25 256 LYS A O 1
#

pLDDT: mean 77.48, std 22.84, range [33.28, 98.62]

Radius of gyration: 54.7 Å; chains: 1; bounding box: 137×76×149 Å

Sequence (256 aa):
MENAGTTPQGVAGRKRIPNRERPTAEDEALNLIAREGEARLAAKRAARAEAREIRMKELEKQQKEVSDEDDHVSVHSRGSLRVEERSEKDFEKGIRTASSLSAATVASLGGTFSRRGSGDTSISIDTEASIREIKDSSAEVEEKYKKAMVSNAQLDNEKTNFMYQVETLQDALLELEEQLAESKRQFEEKSKDFEREKHAHAILQFQFMELKEALKQKEELLAEIRQLQQKQEGFVREITDLQETVEWKEKKIGAK

Organism: NCBI:txid3147026

Foldseek 3Di:
DDDDDDDDDDDDDDDDDDDDPDCDPVNVVVVVVVVVVVVVVVVVLVVVVVVLVVVVVVVVVVVVVVVVVVVVVVVPDPDDDDDDDDDDDDDDDDDDDDDDDDDDDDDDDDDDDDDDDDDPDPVVVVVVVVVVVVVVVVVVVVVVVVVVVVVVVVVVVVVVVVVVVVVVVVSVVVVVVVVVVVVVVVVVVVVVVVVVVVVVVVVVVVVVVVVVVVVVVVVVVVVVVVVVVVVVVVVVVVVVVVVVVVVVVVVVVVVD

InterPro domains:
  IPR019139 Leucine-rich repeat flightless-interacting protein 1/2 [PF09738] (38-224)
  IPR019139 Leucine-rich repeat flightless-interacting protein 1/2 [PTHR19212] (11-228)

Secondary structure (DSSP, 8-state):
-----PPP-------------SPPHHHHHHHHHHHHHHHHHHHHHHHHHHHHHHHHHHHHHHHHHHHHHHHHHHTT-------------------------------------------TTSHHHHHHHHHHHHHHHHHHHHHHHHHHHHHHHHHHHHHHHHHHHHHHHHHHHHHHHHHHHHHHHHHHHHHHHHHHHHHHHHHHHHHHHHHHHHHHHHHHHHHHHHHHHHHHHHHHHHHHHHHHHHHHHHHHHHT-